Protein AF-0000000066667173 (afdb_homodimer)

pLDDT: mean 94.29, std 8.13, range [54.34, 98.88]

Secondary structure (DSSP, 8-state):
-PEEEEEEEEEEEEESSTTPPPEEEEEEEEEEESSHHHHHHHHHHHHHHH-EEEE-TTS-EEEEEEEEEEEEEE-S-S-GGG-EEEEEEEES-HHHHHHH-TTTSS---/-PEEEEEEEEEEEEESSTTPPPEEEEEEEEEEESSHHHHHHHHHHHHHHH-EEEE-TTS-EEEEEEEEEEEEEE-S-S-GGG-EEEEEEEES-HHHHHHH-TTTSS---

Organism: Nocardia brasiliensis (strain ATCC 700358 / HUJEG-1) (NCBI:txid1133849)

InterPro domains:
  IPR025630 Protein of unknown function DUF4288 [PF14119] (5-88)

Radius of gyration: 18.22 Å; Cα contacts (8 Å, |Δi|>4): 495; chains: 2; bounding box: 40×50×50 Å

Sequence (218 aa):
MRLAYIAVVVFESTSDSPDYTTMYQEDFVLLYADSKDAARESALAAAREQECTYQNEQGESITLSLKGVIDVSPSLTDDLSTGGDLYSRHFRDYEAYQRMEPLLGENPLMRLAYIAVVVFESTSDSPDYTTMYQEDFVLLYADSKDAARESALAAAREQECTYQNEQGESITLSLKGVIDVSPSLTDDLSTGGDLYSRHFRDYEAYQRMEPLLGENPL

Structure (mmCIF, N/CA/C/O backbone):
data_AF-0000000066667173-model_v1
#
loop_
_entity.id
_entity.type
_entity.pdbx_description
1 polymer 'DUF4288 domain-containing protein'
#
loop_
_atom_site.group_PDB
_atom_site.id
_atom_site.type_symbol
_atom_site.label_atom_id
_atom_site.label_alt_id
_atom_site.label_comp_id
_atom_site.label_asym_id
_atom_site.label_entity_id
_atom_site.label_seq_id
_atom_site.pdbx_PDB_ins_code
_atom_site.Cartn_x
_atom_site.Cartn_y
_atom_site.Cartn_z
_atom_site.occupancy
_atom_site.B_iso_or_equiv
_atom_site.auth_seq_id
_atom_site.auth_comp_id
_atom_site.auth_asym_id
_atom_site.auth_atom_id
_atom_site.pdbx_PDB_model_num
ATOM 1 N N . MET A 1 1 ? 7.242 11.297 -22.781 1 81.5 1 MET A N 1
ATOM 2 C CA . MET A 1 1 ? 5.895 10.867 -22.406 1 81.5 1 MET A CA 1
ATOM 3 C C . MET A 1 1 ? 5.812 10.562 -20.922 1 81.5 1 MET A C 1
ATOM 5 O O . MET A 1 1 ? 6.73 9.977 -20.344 1 81.5 1 MET A O 1
ATOM 9 N N . ARG A 1 2 ? 4.855 11.102 -20.25 1 90.62 2 ARG A N 1
ATOM 10 C CA . ARG A 1 2 ? 4.77 10.93 -18.797 1 90.62 2 ARG A CA 1
ATOM 11 C C . ARG A 1 2 ? 4.16 9.578 -18.453 1 90.62 2 ARG A C 1
ATOM 13 O O . ARG A 1 2 ? 3.188 9.148 -19.078 1 90.62 2 ARG A O 1
ATOM 20 N N . LEU A 1 3 ? 4.789 8.852 -17.703 1 95.62 3 LEU A N 1
ATOM 21 C CA . LEU A 1 3 ? 4.328 7.559 -17.219 1 95.62 3 LEU A CA 1
ATOM 22 C C . LEU A 1 3 ? 3.738 7.688 -15.812 1 95.62 3 LEU A C 1
ATOM 24 O O . LEU A 1 3 ? 4.09 8.609 -15.07 1 95.62 3 LEU A O 1
ATOM 28 N N . ALA A 1 4 ? 2.789 6.816 -15.57 1 98.12 4 ALA A N 1
ATOM 29 C CA . ALA A 1 4 ? 2.201 6.77 -14.234 1 98.12 4 ALA A CA 1
ATOM 30 C C . ALA A 1 4 ? 3.113 6.031 -13.258 1 98.12 4 ALA A C 1
ATOM 32 O O . ALA A 1 4 ? 3.555 4.914 -13.539 1 98.12 4 ALA A O 1
ATOM 33 N N . TYR A 1 5 ? 3.432 6.629 -12.148 1 98.69 5 TYR A N 1
ATOM 34 C CA . TYR A 1 5 ? 4.23 6.055 -11.078 1 98.69 5 TYR A CA 1
ATOM 35 C C . TYR A 1 5 ? 3.438 6 -9.773 1 98.69 5 TYR A C 1
ATOM 37 O O . TYR A 1 5 ? 2.553 6.828 -9.547 1 98.69 5 TYR A O 1
ATOM 45 N N . ILE A 1 6 ? 3.723 5.035 -8.922 1 98.88 6 ILE A N 1
ATOM 46 C CA . ILE A 1 6 ? 3.195 4.953 -7.562 1 98.88 6 ILE A CA 1
ATOM 47 C C . ILE A 1 6 ? 4.32 5.195 -6.559 1 98.88 6 ILE A C 1
ATOM 49 O O . ILE A 1 6 ? 5.352 4.52 -6.594 1 98.88 6 ILE A O 1
ATOM 53 N N . ALA A 1 7 ? 4.117 6.152 -5.754 1 98.88 7 ALA A N 1
ATOM 54 C CA . ALA A 1 7 ? 5.039 6.406 -4.652 1 98.88 7 ALA A CA 1
ATOM 55 C C . ALA A 1 7 ? 4.441 5.961 -3.32 1 98.88 7 ALA A C 1
ATOM 57 O O . ALA A 1 7 ? 3.25 6.156 -3.072 1 98.88 7 ALA A O 1
ATOM 58 N N . VAL A 1 8 ? 5.199 5.289 -2.482 1 98.81 8 VAL A N 1
ATOM 59 C CA . VAL A 1 8 ? 4.855 4.918 -1.114 1 98.81 8 VAL A CA 1
ATOM 60 C C . VAL A 1 8 ? 5.555 5.855 -0.132 1 98.81 8 VAL A C 1
ATOM 62 O O . VAL A 1 8 ? 6.785 5.883 -0.059 1 98.81 8 VAL A O 1
ATOM 65 N N . VAL A 1 9 ? 4.758 6.609 0.575 1 98.81 9 VAL A N 1
ATOM 66 C CA . VAL A 1 9 ? 5.277 7.645 1.458 1 98.81 9 VAL A CA 1
ATOM 67 C C . VAL A 1 9 ? 4.809 7.391 2.889 1 98.81 9 VAL A C 1
ATOM 69 O O . VAL A 1 9 ? 3.643 7.062 3.117 1 98.81 9 VAL A O 1
ATOM 72 N N . VAL A 1 10 ? 5.703 7.523 3.883 1 98.69 10 VAL A N 1
ATOM 73 C CA . VAL A 1 10 ? 5.34 7.301 5.277 1 98.69 10 VAL A CA 1
ATOM 74 C C . VAL A 1 10 ? 5.539 8.586 6.074 1 98.69 10 VAL A C 1
ATOM 76 O O . VAL A 1 10 ? 6.551 9.273 5.918 1 98.69 10 VAL A O 1
ATOM 79 N N . PHE A 1 11 ? 4.535 8.891 6.891 1 98.5 11 PHE A N 1
ATOM 80 C CA . PHE A 1 11 ? 4.566 10.023 7.805 1 98.5 11 PHE A CA 1
ATOM 81 C C . PHE A 1 11 ? 4.484 9.562 9.25 1 98.5 11 PHE A C 1
ATOM 83 O O . PHE A 1 11 ? 4.02 8.453 9.523 1 98.5 11 PHE A O 1
ATOM 90 N N . GLU A 1 12 ? 4.918 10.391 10.078 1 98.12 12 GLU A N 1
ATOM 91 C CA . GLU A 1 12 ? 4.824 10.203 11.523 1 98.12 12 GLU A CA 1
ATOM 92 C C . GLU A 1 12 ? 4.062 11.352 12.18 1 98.12 12 GLU A C 1
ATOM 94 O O . GLU A 1 12 ? 4.309 12.523 11.875 1 98.12 12 GLU A O 1
ATOM 99 N N . SER A 1 13 ? 3.133 11.055 12.938 1 96.5 13 SER A N 1
ATOM 100 C CA . SER A 1 13 ? 2.389 12.023 13.734 1 96.5 13 SER A CA 1
ATOM 101 C C . SER A 1 13 ? 2.818 11.984 15.195 1 96.5 13 SER A C 1
ATOM 103 O O . SER A 1 13 ? 2.74 10.938 15.844 1 96.5 13 SER A O 1
ATOM 105 N N . THR A 1 14 ? 3.203 13.062 15.695 1 96.06 14 THR A N 1
ATOM 106 C CA . THR A 1 14 ? 3.656 13.148 17.078 1 96.06 14 THR A CA 1
ATOM 107 C C . THR A 1 14 ? 2.977 14.32 17.797 1 96.06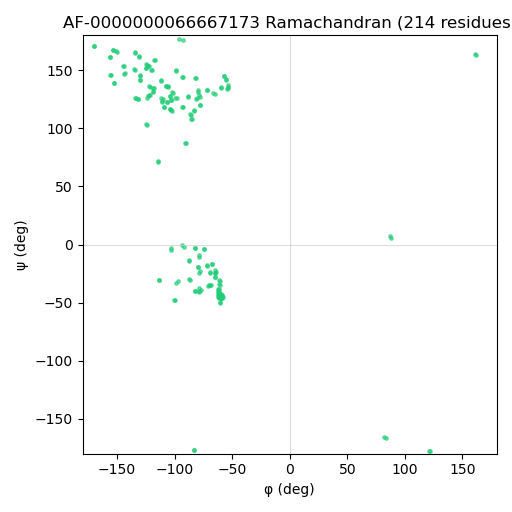 14 THR A C 1
ATOM 109 O O . THR A 1 14 ? 2.377 15.18 17.141 1 96.06 14 THR A O 1
ATOM 112 N N . SER A 1 15 ? 2.986 14.289 19.094 1 94.31 15 SER A N 1
ATOM 113 C CA . SER A 1 15 ? 2.461 15.359 19.938 1 94.31 15 SER A CA 1
ATOM 114 C C . SER A 1 15 ? 3.299 15.531 21.203 1 94.31 15 SER A C 1
ATOM 116 O O . SER A 1 15 ? 3.949 14.586 21.656 1 94.31 15 SER A O 1
ATOM 118 N N . ASP A 1 16 ? 3.277 16.797 21.75 1 89.56 16 ASP A N 1
ATOM 119 C CA . ASP A 1 16 ? 3.967 17.062 23 1 89.56 16 ASP A CA 1
ATOM 120 C C . ASP A 1 16 ? 3.152 16.578 24.203 1 89.56 16 ASP A C 1
ATOM 122 O O . ASP A 1 16 ? 3.648 16.547 25.328 1 89.56 16 ASP A O 1
ATOM 126 N N . SER A 1 17 ? 1.979 16.219 23.922 1 90.31 17 SER A N 1
ATOM 127 C CA . SER A 1 17 ? 1.157 15.68 25 1 90.31 17 SER A CA 1
ATOM 128 C C . SER A 1 17 ? 1.71 14.344 25.484 1 90.31 17 SER A C 1
ATOM 130 O O . SER A 1 17 ? 1.953 13.438 24.688 1 90.31 17 SER A O 1
ATOM 132 N N . PRO A 1 18 ? 1.858 14.227 26.812 1 87.62 18 PRO A N 1
ATOM 133 C CA . PRO A 1 18 ? 2.438 13 27.359 1 87.62 18 PRO A CA 1
ATOM 134 C C . PRO A 1 18 ? 1.565 11.773 27.109 1 87.62 18 PRO A C 1
ATOM 136 O O . PRO A 1 18 ? 2.068 10.648 27.078 1 87.62 18 PRO A O 1
ATOM 139 N N . ASP A 1 19 ? 0.303 11.969 26.875 1 88.56 19 ASP A N 1
ATOM 140 C CA . ASP A 1 19 ? -0.619 10.844 26.703 1 88.56 19 ASP A CA 1
ATOM 141 C C . ASP A 1 19 ? -0.765 10.477 25.234 1 88.56 19 ASP A C 1
ATOM 143 O O . ASP A 1 19 ? -1.463 9.516 24.891 1 88.56 19 ASP A O 1
ATOM 147 N N . TYR A 1 20 ? -0.116 11.172 24.438 1 89.75 20 TYR A N 1
ATOM 148 C CA . TYR A 1 20 ? -0.254 10.914 23 1 89.75 20 TYR A CA 1
ATOM 149 C C . TYR A 1 20 ? 0.593 9.719 22.578 1 89.75 20 TYR A C 1
ATOM 151 O O . TYR A 1 20 ? 1.755 9.602 22.984 1 89.75 20 TYR A O 1
ATOM 159 N N . THR A 1 21 ? -0.034 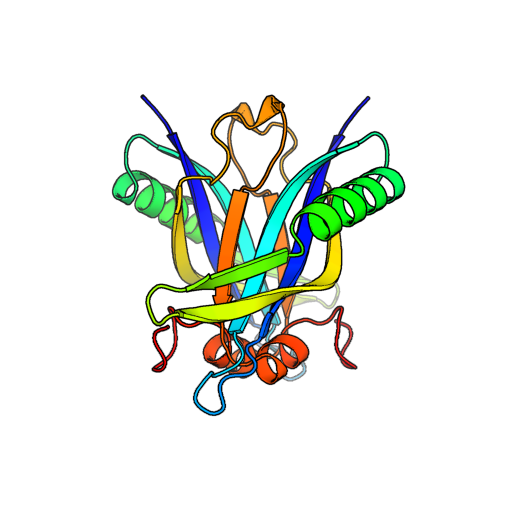8.828 21.844 1 89.69 21 THR A N 1
ATOM 160 C CA . THR A 1 21 ? 0.689 7.715 21.219 1 89.69 21 THR A CA 1
ATOM 161 C C . THR A 1 21 ? 1.008 8.016 19.766 1 89.69 21 THR A C 1
ATOM 163 O O . THR A 1 21 ? 0.11 8.32 18.984 1 89.69 21 THR A O 1
ATOM 166 N N . THR A 1 22 ? 2.301 7.902 19.391 1 94.44 22 THR A N 1
ATOM 167 C CA . THR A 1 22 ? 2.754 8.148 18.031 1 94.44 22 THR A CA 1
ATOM 168 C C . THR A 1 22 ? 1.973 7.297 17.031 1 94.44 22 THR A C 1
ATOM 170 O O . THR A 1 22 ? 1.726 6.117 17.281 1 94.44 22 THR A O 1
ATOM 173 N N . MET A 1 23 ? 1.563 7.914 16 1 95.25 23 MET A N 1
ATOM 174 C CA . MET A 1 23 ? 0.87 7.238 14.914 1 95.25 23 MET A CA 1
ATOM 175 C C . MET A 1 23 ? 1.604 7.449 13.594 1 95.25 23 MET A C 1
ATOM 177 O O . MET A 1 23 ? 2.352 8.414 13.438 1 95.25 23 MET A O 1
ATOM 181 N N . TYR A 1 24 ? 1.395 6.5 12.75 1 97.44 24 TYR A N 1
ATOM 182 C CA . TYR A 1 24 ? 2.029 6.574 11.438 1 97.44 24 TYR A CA 1
ATOM 183 C C . TYR A 1 24 ? 0.991 6.477 10.328 1 97.44 24 TYR A C 1
ATOM 185 O O . TYR A 1 24 ? -0.116 5.977 10.539 1 97.44 24 TYR A O 1
ATOM 193 N N . GLN A 1 25 ? 1.363 7 9.273 1 97.56 25 GLN A N 1
ATOM 194 C CA . GLN A 1 25 ? 0.517 7.004 8.086 1 97.56 25 GLN A CA 1
ATOM 195 C C . GLN A 1 25 ? 1.311 6.613 6.844 1 97.56 25 GLN A C 1
ATOM 197 O O . GLN A 1 25 ? 2.4 7.137 6.605 1 97.56 25 GLN A O 1
ATOM 202 N N . GLU A 1 26 ? 0.87 5.633 6.094 1 98.56 26 GLU A N 1
ATOM 203 C CA . GLU A 1 26 ? 1.428 5.281 4.793 1 98.56 26 GLU A CA 1
ATOM 204 C C . GLU A 1 26 ? 0.495 5.707 3.66 1 98.56 26 GLU A C 1
ATOM 206 O O . GLU A 1 26 ? -0.68 5.332 3.645 1 98.56 26 GLU A O 1
ATOM 211 N N . ASP A 1 27 ? 0.986 6.52 2.758 1 98.62 27 ASP A N 1
ATOM 212 C CA . ASP A 1 27 ? 0.23 6.984 1.599 1 98.62 27 ASP A CA 1
ATOM 213 C C . ASP A 1 27 ? 0.735 6.328 0.315 1 98.62 27 ASP A C 1
ATOM 215 O O . ASP A 1 27 ? 1.943 6.184 0.118 1 98.62 27 ASP A O 1
ATOM 219 N N . PHE A 1 28 ? -0.143 5.914 -0.486 1 98.88 28 PHE A N 1
ATOM 220 C CA . PHE A 1 28 ? 0.137 5.516 -1.859 1 98.88 28 PHE A CA 1
ATOM 221 C C . PHE A 1 28 ? -0.323 6.586 -2.842 1 98.88 28 PHE A C 1
ATOM 223 O O . PHE A 1 28 ? -1.518 6.875 -2.938 1 98.88 28 PHE A O 1
ATOM 230 N N . VAL A 1 29 ? 0.651 7.172 -3.588 1 98.81 29 VAL A N 1
ATOM 231 C CA . VAL A 1 29 ? 0.408 8.383 -4.363 1 98.81 29 VAL A CA 1
ATOM 232 C C . VAL A 1 29 ? 0.646 8.102 -5.848 1 98.81 29 VAL A C 1
ATOM 234 O O . VAL A 1 29 ? 1.669 7.527 -6.219 1 98.81 29 VAL A O 1
ATOM 237 N N . LEU A 1 30 ? -0.302 8.516 -6.684 1 98.69 30 LEU A N 1
ATOM 238 C CA . LEU A 1 30 ? -0.171 8.453 -8.133 1 98.69 30 LEU A CA 1
ATOM 239 C C . LEU A 1 30 ? 0.487 9.719 -8.672 1 98.69 30 LEU A C 1
ATOM 241 O O . LEU A 1 30 ? 0.045 10.828 -8.375 1 98.69 30 LEU A O 1
ATOM 245 N N . LEU A 1 31 ? 1.524 9.508 -9.438 1 98.38 31 LEU A N 1
ATOM 246 C CA . LEU A 1 31 ? 2.227 10.625 -10.07 1 98.38 31 LEU A CA 1
ATOM 247 C C . LEU A 1 31 ? 2.506 10.328 -11.539 1 98.38 31 LEU A C 1
ATOM 249 O O . LEU A 1 31 ? 2.697 9.172 -11.922 1 98.38 31 LEU A O 1
ATOM 253 N N . TYR A 1 32 ? 2.551 11.359 -12.305 1 98.19 32 TYR A N 1
ATOM 254 C CA . TYR A 1 32 ? 2.994 11.25 -13.695 1 98.19 32 TYR A CA 1
ATOM 255 C C . TYR A 1 32 ? 4.348 11.93 -13.883 1 98.19 32 TYR A C 1
ATOM 257 O O . TYR A 1 32 ? 4.551 13.062 -13.445 1 98.19 32 TYR A O 1
ATOM 265 N N . ALA A 1 33 ? 5.27 11.234 -14.391 1 98 33 ALA A N 1
ATOM 266 C CA . ALA A 1 33 ? 6.621 11.758 -14.586 1 98 33 ALA A CA 1
ATOM 267 C C . ALA A 1 33 ? 7.297 11.109 -15.789 1 98 33 ALA A C 1
ATOM 269 O O . ALA A 1 33 ? 6.84 10.078 -16.281 1 98 33 ALA A O 1
ATOM 270 N N . ASP A 1 34 ? 8.383 11.734 -16.188 1 97.62 34 ASP A N 1
ATOM 271 C CA . ASP A 1 34 ? 9.109 11.242 -17.359 1 97.62 34 ASP A CA 1
ATOM 272 C C . ASP A 1 34 ? 10.125 10.172 -16.969 1 97.62 34 ASP A C 1
ATOM 274 O O . ASP A 1 34 ? 10.688 9.5 -17.828 1 97.62 34 ASP A O 1
ATOM 278 N N . SER A 1 35 ? 10.391 10.055 -15.688 1 97.81 35 SER A N 1
ATOM 279 C CA . SER A 1 35 ? 11.328 9.07 -15.172 1 97.81 35 SER A CA 1
ATOM 280 C C . SER A 1 35 ? 11.039 8.742 -13.711 1 97.81 35 SER A C 1
ATOM 282 O O . SER A 1 35 ? 10.344 9.492 -13.023 1 97.81 35 SER A O 1
ATOM 284 N N . LYS A 1 36 ? 11.586 7.605 -13.328 1 97.81 36 LYS A N 1
ATOM 285 C CA . LYS A 1 36 ? 11.438 7.219 -11.922 1 97.81 36 LYS A CA 1
ATOM 286 C C . LYS A 1 36 ? 12.047 8.266 -11 1 97.81 36 LYS A C 1
ATOM 288 O O . LYS A 1 36 ? 11.477 8.586 -9.953 1 97.81 36 LYS A O 1
ATOM 293 N N . ASP A 1 37 ? 13.25 8.781 -11.359 1 97.94 37 ASP A N 1
ATOM 294 C CA . ASP A 1 37 ? 13.914 9.805 -10.555 1 97.94 37 ASP A CA 1
ATOM 295 C C . ASP A 1 37 ? 13.047 11.062 -10.445 1 97.94 37 ASP A C 1
ATOM 297 O O . ASP A 1 37 ? 12.922 11.641 -9.367 1 97.94 37 ASP A O 1
ATOM 301 N N . ALA A 1 38 ? 12.531 11.461 -11.555 1 98.31 38 ALA A N 1
ATOM 302 C CA . ALA A 1 38 ? 11.648 12.625 -11.539 1 98.31 38 ALA A CA 1
ATOM 303 C C . ALA A 1 38 ? 10.414 12.367 -10.68 1 98.31 38 ALA A C 1
ATOM 305 O O . ALA A 1 38 ? 9.961 13.258 -9.953 1 98.31 38 ALA A O 1
ATOM 306 N N . ALA A 1 39 ? 9.859 11.203 -10.789 1 98.5 39 ALA A N 1
ATOM 307 C CA . ALA A 1 39 ? 8.711 10.836 -9.961 1 98.5 39 ALA A CA 1
ATOM 308 C C . ALA A 1 39 ? 9.062 10.906 -8.477 1 98.5 39 ALA A C 1
ATOM 310 O O . ALA A 1 39 ? 8.273 11.398 -7.668 1 98.5 39 ALA A O 1
ATOM 311 N N . ARG A 1 40 ? 10.234 10.375 -8.117 1 98.56 40 ARG A N 1
ATOM 312 C CA . ARG A 1 40 ? 10.68 10.391 -6.73 1 98.56 40 ARG A CA 1
ATOM 313 C C . ARG A 1 40 ? 10.836 11.828 -6.227 1 98.56 40 ARG A C 1
ATOM 315 O O . ARG A 1 40 ? 10.43 12.141 -5.102 1 98.56 40 ARG A O 1
ATOM 322 N N . GLU A 1 41 ? 11.414 12.648 -7.035 1 98.25 41 GLU A N 1
ATOM 323 C CA . GLU A 1 41 ? 11.57 14.055 -6.66 1 98.25 41 GLU A CA 1
ATOM 324 C C . GLU A 1 41 ? 10.219 14.719 -6.434 1 98.25 41 GLU A C 1
ATOM 326 O O . GLU A 1 41 ? 10.047 15.477 -5.48 1 98.25 41 GLU A O 1
ATOM 331 N N . SER A 1 42 ? 9.32 14.477 -7.324 1 98.19 42 SER A N 1
ATOM 332 C CA . SER A 1 42 ? 7.973 15.023 -7.191 1 98.19 42 SER A CA 1
ATOM 333 C C . SER A 1 42 ? 7.289 14.508 -5.926 1 98.19 42 SER A C 1
ATOM 335 O O . SER A 1 42 ? 6.637 15.273 -5.215 1 98.19 42 SER A O 1
ATOM 337 N N . ALA A 1 43 ? 7.391 13.211 -5.637 1 98.69 43 ALA A N 1
ATOM 338 C CA . ALA A 1 43 ? 6.805 12.617 -4.441 1 98.69 43 ALA A CA 1
ATOM 339 C C . ALA A 1 43 ? 7.367 13.258 -3.176 1 98.69 43 ALA A C 1
ATOM 341 O O . ALA A 1 43 ? 6.621 13.57 -2.244 1 98.69 43 ALA A O 1
ATOM 342 N N . LEU A 1 44 ? 8.695 13.398 -3.189 1 98.44 44 LEU A N 1
ATOM 343 C CA . LEU A 1 44 ? 9.352 14 -2.037 1 98.44 44 LEU A CA 1
ATOM 344 C C . LEU A 1 44 ? 8.867 15.422 -1.813 1 98.44 44 LEU A C 1
ATOM 346 O O . LEU A 1 44 ? 8.555 15.812 -0.684 1 98.44 44 LEU A O 1
ATOM 350 N N . ALA A 1 45 ? 8.797 16.188 -2.902 1 98 45 ALA A N 1
ATOM 351 C CA . ALA A 1 45 ? 8.336 17.562 -2.809 1 98 45 ALA A CA 1
ATOM 352 C C . ALA A 1 45 ? 6.906 17.625 -2.277 1 98 45 ALA A C 1
ATOM 354 O O . ALA A 1 45 ? 6.609 18.406 -1.363 1 98 45 ALA A O 1
ATOM 355 N N . ALA A 1 46 ? 6 16.859 -2.836 1 97.56 46 ALA A N 1
ATOM 356 C CA . ALA A 1 46 ? 4.605 16.828 -2.404 1 97.56 46 ALA A CA 1
ATOM 357 C C . ALA A 1 46 ? 4.496 16.391 -0.945 1 97.56 46 ALA A C 1
ATOM 359 O O . ALA A 1 46 ? 3.668 16.922 -0.196 1 97.56 46 ALA A O 1
ATOM 360 N N . ALA A 1 47 ? 5.254 15.367 -0.495 1 98.25 47 ALA A N 1
ATOM 361 C CA . ALA A 1 47 ? 5.234 14.867 0.877 1 98.25 47 ALA A CA 1
ATOM 362 C C . ALA A 1 47 ? 5.664 15.953 1.862 1 98.25 47 ALA A C 1
ATOM 364 O O . ALA A 1 47 ? 5.07 16.094 2.934 1 98.25 47 ALA A O 1
ATOM 365 N N . ARG A 1 48 ? 6.723 16.641 1.495 1 97.88 48 ARG A N 1
ATOM 366 C CA . ARG A 1 48 ? 7.227 17.688 2.369 1 97.88 48 ARG A CA 1
ATOM 367 C C . ARG A 1 48 ? 6.18 18.781 2.562 1 97.88 48 ARG A C 1
ATOM 369 O O . ARG A 1 48 ? 6.094 19.375 3.637 1 97.88 48 ARG A O 1
ATOM 376 N N . GLU A 1 49 ? 5.41 19.031 1.521 1 96.88 49 GLU A N 1
ATOM 377 C CA . GLU A 1 49 ? 4.355 20.047 1.611 1 96.88 49 GLU A CA 1
ATOM 378 C C . GLU A 1 49 ? 3.283 19.641 2.615 1 96.88 49 GLU A C 1
ATOM 380 O O . GLU A 1 49 ? 2.533 20.484 3.111 1 96.88 49 GLU A O 1
ATOM 385 N N . GLN A 1 50 ? 3.146 18.391 2.865 1 96 50 GLN A N 1
ATOM 386 C CA . GLN A 1 50 ? 2.129 17.891 3.781 1 96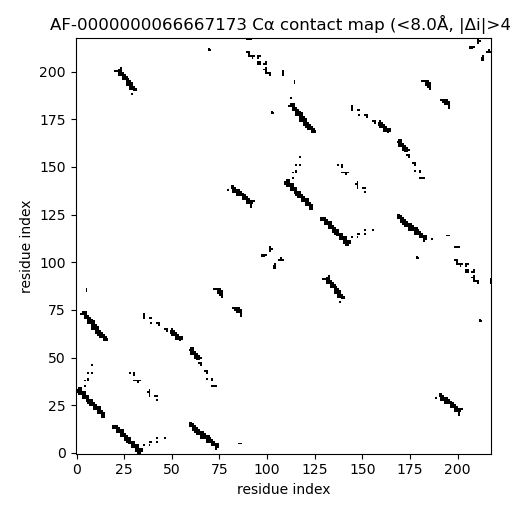 50 GLN A CA 1
ATOM 387 C C . GLN A 1 50 ? 2.57 18.047 5.234 1 96 50 GLN A C 1
ATOM 389 O O . GLN A 1 50 ? 1.751 17.953 6.148 1 96 50 GLN A O 1
ATOM 394 N N . GLU A 1 51 ? 3.85 18.203 5.457 1 97.25 51 GLU A N 1
ATOM 395 C CA . GLU A 1 51 ? 4.316 18.391 6.828 1 97.25 51 GLU A CA 1
ATOM 396 C C . GLU A 1 51 ? 3.688 19.625 7.461 1 97.25 51 GLU A C 1
ATOM 398 O O . GLU A 1 51 ? 3.537 20.656 6.805 1 97.25 51 GLU A O 1
ATOM 403 N N . CYS A 1 52 ? 3.26 19.422 8.672 1 96.88 52 CYS A N 1
ATOM 404 C CA . CYS A 1 52 ? 2.619 20.547 9.344 1 96.88 52 CYS A CA 1
ATOM 405 C C . CYS A 1 52 ? 2.393 20.234 10.82 1 96.88 52 CYS A C 1
ATOM 407 O O . CYS A 1 52 ? 2.621 19.109 11.266 1 96.88 52 CYS A O 1
ATOM 409 N N . THR A 1 53 ? 2.012 21.219 11.516 1 95.88 53 THR A N 1
ATOM 410 C CA . THR A 1 53 ? 1.54 21.094 12.891 1 95.88 53 THR A CA 1
ATOM 411 C C . THR A 1 53 ? 0.129 21.672 13.023 1 95.88 53 THR A C 1
ATOM 413 O O . THR A 1 53 ? -0.16 22.75 12.531 1 95.88 53 THR A O 1
ATOM 416 N N . TYR A 1 54 ? -0.734 20.906 13.555 1 94.81 54 TYR A N 1
ATOM 417 C CA . TYR A 1 54 ? -2.109 21.359 13.742 1 94.81 54 TYR A CA 1
ATOM 418 C C . TYR A 1 54 ? -2.609 21 15.141 1 94.81 54 TYR A C 1
ATOM 420 O O . TYR A 1 54 ? -1.943 20.266 15.875 1 94.81 54 TYR A O 1
ATOM 428 N N . GLN A 1 55 ? -3.701 21.609 15.5 1 93.12 55 GLN A N 1
ATOM 429 C CA . GLN A 1 55 ? -4.309 21.297 16.797 1 93.12 55 GLN A CA 1
ATOM 430 C C . GLN A 1 55 ? -5.512 20.375 16.625 1 93.12 55 GLN A C 1
ATOM 432 O O . GLN A 1 55 ? -6.375 20.609 15.789 1 93.12 55 GLN A O 1
ATOM 437 N N . ASN A 1 56 ? -5.512 19.297 17.453 1 88.88 56 ASN A N 1
ATOM 438 C CA . ASN A 1 56 ? -6.672 18.422 17.391 1 88.88 56 ASN A CA 1
ATOM 439 C C . ASN A 1 56 ? -7.82 18.938 18.25 1 88.88 56 ASN A C 1
ATOM 441 O O . ASN A 1 56 ? -7.766 20.062 18.75 1 88.88 56 ASN A O 1
ATOM 445 N N . GLU A 1 57 ? -8.867 18.203 18.312 1 88 57 GLU A N 1
ATOM 446 C CA . GLU A 1 57 ? -10.078 18.609 19.016 1 88 57 GLU A CA 1
ATOM 447 C C . GLU A 1 57 ? -9.812 18.828 20.5 1 88 57 GLU A C 1
ATOM 449 O O . GLU A 1 57 ? -10.492 19.625 21.141 1 88 57 GLU A O 1
ATOM 454 N N . GLN A 1 58 ? -8.898 18.141 21.125 1 87.12 58 GLN A N 1
ATOM 455 C CA . GLN A 1 58 ? -8.562 18.234 22.547 1 87.12 58 GLN A CA 1
ATOM 456 C C . GLN A 1 58 ? -7.621 19.406 22.812 1 87.12 58 GLN A C 1
ATOM 458 O O . GLN A 1 58 ? -7.238 19.656 23.953 1 87.12 58 GLN A O 1
ATOM 463 N N . GLY A 1 59 ? -7.25 20.047 21.75 1 87.88 59 GLY A N 1
ATOM 464 C CA . GLY A 1 59 ? -6.375 21.203 21.891 1 87.88 59 GLY A CA 1
ATOM 465 C C . GLY A 1 59 ? -4.902 20.844 21.891 1 87.88 59 GLY A C 1
ATOM 466 O O . GLY A 1 59 ? -4.051 21.672 22.203 1 87.88 59 GLY A O 1
ATOM 467 N N . GLU A 1 60 ? -4.629 19.562 21.641 1 90.69 60 GLU A N 1
ATOM 468 C CA . GLU A 1 60 ? -3.236 19.141 21.578 1 90.69 60 GLU A CA 1
ATOM 469 C C . GLU A 1 60 ? -2.615 19.438 20.219 1 90.69 60 GLU A C 1
ATOM 471 O O . GLU A 1 60 ? -3.273 19.312 19.188 1 90.69 60 GLU A O 1
ATOM 476 N N . SER A 1 61 ? -1.354 19.812 20.234 1 94.62 61 SER A N 1
ATOM 477 C CA . SER A 1 61 ? -0.623 20.078 19 1 94.62 61 SER A CA 1
ATOM 478 C C . SER A 1 61 ? -0.083 18.781 18.391 1 94.62 61 SER A C 1
ATOM 480 O O . SER A 1 61 ? 0.72 18.094 19.016 1 94.62 61 SER A O 1
ATOM 482 N N . ILE A 1 62 ? -0.599 18.484 17.25 1 95.19 62 ILE A N 1
ATOM 483 C CA . ILE A 1 62 ? -0.15 17.297 16.516 1 95.19 62 ILE A CA 1
ATOM 484 C C . ILE A 1 62 ? 0.765 17.719 15.367 1 95.19 62 ILE A C 1
ATOM 486 O O . ILE A 1 62 ? 0.426 18.609 14.586 1 95.19 62 ILE A O 1
ATOM 490 N N . THR A 1 63 ? 1.976 17.094 15.289 1 97.06 63 THR A N 1
ATOM 491 C CA . THR A 1 63 ? 2.922 17.375 14.211 1 97.06 63 THR A CA 1
ATOM 492 C C . THR A 1 63 ? 3.02 16.188 13.266 1 97.06 63 THR A C 1
ATOM 494 O O . THR A 1 63 ? 3.307 15.062 13.695 1 97.06 63 THR A O 1
ATOM 497 N N . LEU A 1 64 ? 2.666 16.438 12.078 1 97.06 64 LEU A N 1
ATOM 498 C CA . LEU A 1 64 ? 2.859 15.469 11.008 1 97.06 64 LEU A CA 1
ATOM 499 C C . LEU A 1 64 ? 4.188 15.703 10.289 1 97.06 64 LEU A C 1
ATOM 501 O O . LEU A 1 64 ? 4.418 16.781 9.742 1 97.06 64 LEU A O 1
ATOM 505 N N . SER A 1 65 ? 5.086 14.703 10.344 1 98.06 65 SER A N 1
ATOM 506 C CA . SER A 1 65 ? 6.391 14.82 9.695 1 98.06 65 SER A CA 1
ATOM 507 C C . SER A 1 65 ? 6.633 13.664 8.727 1 98.06 65 SER A C 1
ATOM 509 O O . SER A 1 65 ? 6.145 12.547 8.945 1 98.06 65 SER A O 1
ATOM 511 N N . LEU A 1 66 ? 7.434 13.984 7.723 1 98.38 66 LEU A N 1
ATOM 512 C CA . LEU A 1 66 ? 7.781 12.961 6.738 1 98.38 66 LEU A CA 1
ATOM 513 C C . LEU A 1 66 ? 8.844 12.016 7.293 1 98.38 66 LEU A C 1
ATOM 515 O O . LEU A 1 66 ? 9.906 12.453 7.723 1 98.38 66 LEU A O 1
ATOM 519 N N . LYS A 1 67 ? 8.461 10.742 7.359 1 97.25 67 LYS A N 1
ATOM 520 C CA . LYS A 1 67 ? 9.469 9.727 7.68 1 97.25 67 LYS A CA 1
ATOM 521 C C . LYS A 1 67 ? 10.32 9.398 6.461 1 97.25 67 LYS A C 1
ATOM 523 O O . LYS A 1 67 ? 11.531 9.195 6.578 1 97.25 67 LYS A O 1
ATOM 528 N N . GLY A 1 68 ? 9.633 9.305 5.25 1 97 68 GLY A N 1
ATOM 529 C CA . GLY A 1 68 ? 10.383 9.109 4.02 1 97 68 GLY A CA 1
ATOM 530 C C . GLY A 1 68 ? 9.531 8.594 2.877 1 97 68 GLY A C 1
ATOM 531 O O . GLY A 1 68 ? 8.375 8.211 3.08 1 97 68 GLY A O 1
ATOM 532 N N . VAL A 1 69 ? 10.109 8.742 1.679 1 98.38 69 VAL A N 1
ATOM 533 C CA . VAL A 1 69 ? 9.586 8.039 0.51 1 98.38 69 VAL A CA 1
ATOM 534 C C . VAL A 1 69 ? 10.195 6.641 0.431 1 98.38 69 VAL A C 1
ATOM 536 O O . VAL A 1 69 ? 11.375 6.488 0.11 1 98.38 69 VAL A O 1
ATOM 539 N N . ILE A 1 70 ? 9.406 5.637 0.639 1 98.12 70 ILE A N 1
ATOM 540 C CA . ILE A 1 70 ? 9.883 4.273 0.83 1 98.12 70 ILE A CA 1
ATOM 541 C C . ILE A 1 70 ? 10.156 3.627 -0.526 1 98.12 70 ILE A C 1
ATOM 543 O O . ILE A 1 70 ? 11.141 2.906 -0.691 1 98.12 70 ILE A O 1
ATOM 547 N N . ASP A 1 71 ? 9.336 3.855 -1.47 1 98.38 71 ASP A N 1
ATOM 548 C CA . ASP A 1 71 ? 9.438 3.227 -2.783 1 98.38 71 ASP A CA 1
ATOM 549 C C . ASP A 1 71 ? 8.758 4.082 -3.854 1 98.38 71 ASP A C 1
ATOM 551 O O . ASP A 1 71 ? 7.824 4.828 -3.561 1 98.38 71 ASP A O 1
ATOM 555 N N . VAL A 1 72 ? 9.242 4.102 -5.016 1 98.62 72 VAL A N 1
ATOM 556 C CA . VAL A 1 72 ? 8.625 4.633 -6.223 1 98.62 72 VAL A CA 1
ATOM 557 C C . VAL A 1 72 ? 8.742 3.617 -7.355 1 98.62 72 VAL A C 1
ATOM 559 O O . VAL A 1 72 ? 9.844 3.154 -7.668 1 98.62 72 VAL A O 1
ATOM 562 N N . SER A 1 73 ? 7.703 3.268 -7.938 1 98.31 73 SER A N 1
ATOM 563 C CA . SER A 1 73 ? 7.684 2.264 -9 1 98.31 73 SER A CA 1
ATOM 564 C C . SER A 1 73 ? 6.656 2.609 -10.07 1 98.31 73 SER A C 1
ATOM 566 O O . SER A 1 73 ? 5.629 3.229 -9.773 1 98.31 73 SER A O 1
ATOM 568 N N . PRO A 1 74 ? 6.957 2.254 -11.344 1 98.44 74 PRO A N 1
ATOM 569 C CA . PRO A 1 74 ? 5.891 2.408 -12.336 1 98.44 74 PRO A CA 1
ATOM 570 C C . PRO A 1 74 ? 4.629 1.635 -11.969 1 98.44 74 PRO A C 1
ATOM 572 O O . PRO A 1 74 ? 4.707 0.577 -11.336 1 98.44 74 PRO A O 1
ATOM 575 N N . SER A 1 75 ? 3.484 2.287 -12.344 1 98.62 75 SER A N 1
ATOM 576 C CA . SER A 1 75 ? 2.242 1.533 -12.203 1 98.62 75 SER A CA 1
ATOM 577 C C . SER A 1 75 ? 2.314 0.21 -12.961 1 98.62 75 SER A C 1
ATOM 579 O O . SER A 1 75 ? 2.84 0.152 -14.078 1 98.62 75 SER A O 1
ATOM 581 N N . LEU A 1 76 ? 1.726 -0.805 -12.336 1 98.19 76 LEU A N 1
ATOM 582 C CA . LEU A 1 76 ? 1.773 -2.125 -12.961 1 98.19 76 LEU A CA 1
ATOM 583 C C . LEU A 1 76 ? 0.755 -2.229 -14.086 1 98.19 76 LEU A C 1
ATOM 585 O O . LEU A 1 76 ? 0.859 -3.113 -14.945 1 98.19 76 LEU A O 1
ATOM 589 N N . THR A 1 77 ? -0.302 -1.399 -14.055 1 97 77 THR A N 1
ATOM 590 C CA . THR A 1 77 ? -1.229 -1.34 -15.172 1 97 77 THR A CA 1
ATOM 591 C C . THR A 1 77 ? -0.835 -0.227 -16.141 1 97 77 THR A C 1
ATOM 593 O O . THR A 1 77 ? -0.424 0.854 -15.719 1 97 77 THR A O 1
ATOM 596 N N . ASP A 1 78 ? -1.012 -0.43 -17.359 1 93.25 78 ASP A N 1
ATOM 597 C CA . ASP A 1 78 ? -0.636 0.53 -18.391 1 93.25 78 ASP A CA 1
ATOM 598 C C . ASP A 1 78 ? -1.758 1.535 -18.641 1 93.25 78 ASP A C 1
ATOM 600 O O . ASP A 1 78 ? -1.509 2.648 -19.109 1 93.25 78 ASP A O 1
ATOM 604 N N . ASP A 1 79 ? -2.953 1.147 -18.469 1 95.5 79 ASP A N 1
ATOM 605 C CA . ASP A 1 79 ? -4.125 1.979 -18.719 1 95.5 79 ASP A CA 1
ATOM 606 C C . ASP A 1 79 ? -5.004 2.086 -17.484 1 95.5 79 ASP A C 1
ATOM 608 O O . ASP A 1 79 ? -5.844 1.221 -17.234 1 95.5 79 ASP A O 1
ATOM 612 N N . LEU A 1 80 ? -4.941 3.176 -16.812 1 96.5 80 LEU A N 1
ATOM 613 C CA . LEU A 1 80 ? -5.629 3.379 -15.539 1 96.5 80 LEU A CA 1
ATOM 614 C C . LEU A 1 80 ? -7.141 3.455 -15.75 1 96.5 80 LEU A C 1
ATOM 616 O O . LEU A 1 80 ? -7.91 3.303 -14.797 1 96.5 80 LEU A O 1
ATOM 620 N N . SER A 1 81 ? -7.582 3.811 -16.953 1 95.06 81 SER A N 1
ATOM 621 C CA . SER A 1 81 ? -9.016 3.967 -17.172 1 95.06 81 SER A CA 1
ATOM 622 C C . SER A 1 81 ? -9.734 2.627 -17.078 1 95.06 81 SER A C 1
ATOM 624 O O . SER A 1 81 ? -10.961 2.582 -16.922 1 95.06 81 SER A O 1
ATOM 626 N N . THR A 1 82 ? -9.008 1.521 -17.156 1 94.75 82 THR A N 1
ATOM 627 C CA . THR A 1 82 ? -9.617 0.196 -17.125 1 94.75 82 THR A CA 1
ATOM 628 C C . THR A 1 82 ? -9.422 -0.455 -15.75 1 94.75 82 THR A C 1
ATOM 630 O O . THR A 1 82 ? -9.898 -1.564 -15.516 1 94.75 82 THR A O 1
ATOM 633 N N . GLY A 1 83 ? -8.727 0.208 -14.906 1 97.06 83 GLY A N 1
ATOM 634 C CA . GLY A 1 83 ? -8.367 -0.394 -13.633 1 97.06 83 GLY A CA 1
ATOM 635 C C . GLY A 1 83 ? -7.164 -1.31 -13.719 1 97.06 83 GLY A C 1
ATOM 636 O O . GLY A 1 83 ? -6.367 -1.212 -14.656 1 97.06 83 GLY A O 1
ATOM 637 N N . GLY A 1 84 ? -7.02 -2.078 -12.648 1 97.25 84 GLY A N 1
ATOM 638 C CA . GLY A 1 84 ? -5.898 -3.008 -12.633 1 97.25 84 GLY A CA 1
ATOM 639 C C . GLY A 1 84 ? -4.957 -2.791 -11.469 1 97.25 84 GLY A C 1
ATOM 640 O O . GLY A 1 84 ? -5.195 -1.925 -10.625 1 97.25 84 GLY A O 1
ATOM 641 N N . ASP A 1 85 ? -3.896 -3.609 -11.469 1 98.25 85 ASP A N 1
ATOM 642 C CA . ASP A 1 85 ? -2.904 -3.529 -10.406 1 98.25 85 ASP A CA 1
ATOM 643 C C . ASP A 1 85 ? -2.066 -2.26 -10.531 1 98.25 85 ASP A C 1
ATOM 645 O O . ASP A 1 85 ? -1.556 -1.949 -11.609 1 98.25 85 ASP A O 1
ATOM 649 N N . LEU A 1 86 ? -1.915 -1.597 -9.461 1 98.69 86 LEU A N 1
ATOM 650 C CA . LEU A 1 86 ? -1.109 -0.381 -9.438 1 98.69 86 LEU A CA 1
ATOM 651 C C . LEU A 1 86 ? 0.283 -0.662 -8.883 1 98.69 86 LEU A C 1
ATOM 653 O O . LEU A 1 86 ? 1.284 -0.235 -9.469 1 98.69 86 LEU A O 1
ATOM 657 N N . TYR A 1 87 ? 0.396 -1.341 -7.805 1 98.69 87 TYR A N 1
ATOM 658 C CA . TYR A 1 87 ? 1.613 -1.522 -7.023 1 98.69 87 TYR A CA 1
ATOM 659 C C . TYR A 1 87 ? 1.58 -2.842 -6.258 1 98.69 87 TYR A C 1
ATOM 661 O O . TYR A 1 87 ? 0.532 -3.244 -5.75 1 98.69 87 TYR A O 1
ATOM 669 N N . SER A 1 88 ? 2.627 -3.523 -6.207 1 98.25 88 SER A N 1
ATOM 670 C CA . SER A 1 88 ? 2.787 -4.746 -5.426 1 98.25 88 SER A CA 1
ATOM 671 C C . SER A 1 88 ? 4.051 -4.699 -4.578 1 98.25 88 SER A C 1
ATOM 673 O O . SER A 1 88 ? 5.094 -4.219 -5.031 1 98.25 88 SER A O 1
ATOM 675 N N . ARG A 1 89 ? 3.951 -5.211 -3.396 1 97.56 89 ARG A N 1
ATOM 676 C CA . ARG A 1 89 ? 5.145 -5.41 -2.582 1 97.56 89 ARG A CA 1
ATOM 677 C C . ARG A 1 89 ? 5.195 -6.828 -2.021 1 97.56 89 ARG A C 1
ATOM 679 O O . ARG A 1 89 ? 4.156 -7.41 -1.698 1 97.56 89 ARG A O 1
ATOM 686 N N . HIS A 1 90 ? 6.391 -7.32 -1.911 1 96.56 90 HIS A N 1
ATOM 687 C CA . HIS A 1 90 ? 6.645 -8.664 -1.399 1 96.56 90 HIS A CA 1
ATOM 688 C C . HIS A 1 90 ? 7.348 -8.617 -0.048 1 96.56 90 HIS A C 1
ATOM 690 O O . HIS A 1 90 ? 8.211 -7.762 0.178 1 96.56 90 HIS A O 1
ATOM 696 N N . PHE A 1 91 ? 6.93 -9.516 0.788 1 96.25 91 PHE A N 1
ATOM 697 C CA . PHE A 1 91 ? 7.543 -9.555 2.111 1 96.25 91 PHE A CA 1
ATOM 698 C C . PHE A 1 91 ? 7.461 -10.953 2.705 1 96.25 91 PHE A C 1
ATOM 700 O O . PHE A 1 91 ? 6.746 -11.82 2.188 1 96.25 91 PHE A O 1
ATOM 707 N N . ARG A 1 92 ? 8.18 -11.227 3.783 1 95 92 ARG A N 1
ATOM 708 C CA . ARG A 1 92 ? 8.242 -12.562 4.359 1 95 92 ARG A CA 1
ATOM 709 C C . ARG A 1 92 ? 7.594 -12.602 5.738 1 95 92 ARG A C 1
ATOM 711 O O . ARG A 1 92 ? 7.023 -13.617 6.133 1 95 92 ARG A O 1
ATOM 718 N N . ASP A 1 93 ? 7.656 -11.508 6.438 1 94.88 93 ASP A N 1
ATOM 719 C CA . ASP A 1 93 ? 7.238 -11.523 7.836 1 94.88 93 ASP A CA 1
ATOM 720 C C . ASP A 1 93 ? 5.754 -11.18 7.965 1 94.88 93 ASP A C 1
ATOM 722 O O . ASP A 1 93 ? 5.402 -10.055 8.32 1 94.88 93 ASP A O 1
ATOM 726 N N . TYR A 1 94 ? 4.93 -12.164 7.871 1 95.5 94 TYR A N 1
ATOM 727 C CA . TYR A 1 94 ? 3.488 -11.961 7.941 1 95.5 94 TYR A CA 1
ATOM 728 C C . TYR A 1 94 ? 3.062 -11.578 9.359 1 95.5 94 TYR A C 1
ATOM 730 O O . TYR A 1 94 ? 2.104 -10.828 9.539 1 95.5 94 TYR A O 1
ATOM 738 N N . GLU A 1 95 ? 3.725 -12.125 10.312 1 94.06 95 GLU A N 1
ATOM 739 C CA . GLU A 1 95 ? 3.406 -11.734 11.688 1 94.06 95 GLU A CA 1
ATOM 740 C C . GLU A 1 95 ? 3.588 -10.234 11.891 1 94.06 95 GLU A C 1
ATOM 742 O O . GLU A 1 95 ? 2.748 -9.586 12.516 1 94.06 95 GLU A O 1
ATOM 747 N N . ALA A 1 96 ? 4.645 -9.711 11.398 1 94.69 96 ALA A N 1
ATOM 748 C CA . ALA A 1 96 ? 4.875 -8.266 11.477 1 94.69 96 ALA A CA 1
ATOM 749 C C . ALA A 1 96 ? 3.793 -7.5 10.719 1 94.69 96 ALA A C 1
ATOM 751 O O . ALA A 1 96 ? 3.314 -6.465 11.188 1 94.69 96 ALA A O 1
ATOM 752 N N . TYR A 1 97 ? 3.396 -8 9.586 1 96.31 97 TYR A N 1
ATOM 753 C CA . TYR A 1 97 ? 2.332 -7.387 8.805 1 96.31 97 TYR A CA 1
ATOM 754 C C . TYR A 1 97 ? 1.038 -7.312 9.609 1 96.31 97 TYR A C 1
ATOM 756 O O . TYR A 1 97 ? 0.364 -6.277 9.617 1 96.31 97 TYR A O 1
ATOM 764 N N . GLN A 1 98 ? 0.703 -8.375 10.25 1 95.31 98 GLN A N 1
ATOM 765 C CA . GLN A 1 98 ? -0.518 -8.438 11.047 1 95.31 98 GLN A CA 1
ATOM 766 C C . GLN A 1 98 ? -0.475 -7.434 12.195 1 95.31 98 GLN A C 1
ATOM 768 O O . GLN A 1 98 ? -1.498 -6.848 12.555 1 95.31 98 GLN A O 1
ATOM 773 N N . ARG A 1 99 ? 0.645 -7.266 12.781 1 93.94 99 ARG A N 1
ATOM 774 C CA . ARG A 1 99 ? 0.806 -6.328 13.883 1 93.94 99 ARG A CA 1
ATOM 775 C C . ARG A 1 99 ? 0.678 -4.887 13.406 1 93.94 99 ARG A C 1
ATOM 777 O O . ARG A 1 99 ? 0.132 -4.035 14.109 1 93.94 99 ARG A O 1
ATOM 784 N N . MET A 1 100 ? 1.146 -4.664 12.211 1 94.81 100 MET A N 1
ATOM 785 C CA . MET A 1 100 ? 1.149 -3.316 11.648 1 94.81 100 MET A CA 1
ATOM 786 C C . MET A 1 100 ? -0.237 -2.938 11.133 1 94.81 100 MET A C 1
ATOM 788 O O . MET A 1 100 ? -0.667 -1.793 11.289 1 94.81 100 MET A O 1
ATOM 792 N N . GLU A 1 101 ? -0.952 -3.924 10.539 1 95.69 101 GLU A N 1
ATOM 793 C CA . GLU A 1 101 ? -2.223 -3.678 9.859 1 95.69 101 GLU A CA 1
ATOM 794 C C . GLU A 1 101 ? -3.387 -3.717 10.844 1 95.69 101 GLU A C 1
ATOM 796 O O . GLU A 1 101 ? -3.832 -4.793 11.25 1 95.69 101 GLU A O 1
ATOM 801 N N . PRO A 1 102 ? -3.953 -2.621 11.148 1 90.62 102 PRO A N 1
ATOM 802 C CA . PRO A 1 102 ? -5.004 -2.582 12.164 1 90.62 102 PRO A CA 1
ATOM 803 C C . PRO A 1 102 ? -6.25 -3.361 11.766 1 90.62 102 PRO A C 1
ATOM 805 O O . PRO A 1 102 ? -7.004 -3.822 12.625 1 90.62 102 PRO A O 1
ATOM 808 N N . LEU A 1 103 ? -6.508 -3.482 10.5 1 93.12 103 LEU A N 1
ATOM 809 C CA . LEU A 1 103 ? -7.719 -4.148 10.031 1 93.12 103 LEU A CA 1
ATOM 810 C C . LEU A 1 103 ? -7.633 -5.652 10.258 1 93.12 103 LEU A C 1
ATOM 812 O O . LEU A 1 103 ? -8.633 -6.363 10.125 1 93.12 103 LEU A O 1
ATOM 816 N N . LEU A 1 104 ? -6.418 -6.156 10.453 1 88.75 104 LEU A N 1
ATOM 817 C CA . LEU A 1 104 ? -6.234 -7.586 10.688 1 88.75 104 LEU A CA 1
ATOM 818 C C . LEU A 1 104 ? -6.133 -7.883 12.18 1 88.75 104 LEU A C 1
ATOM 820 O O . LEU A 1 104 ? -6.285 -9.031 12.602 1 88.75 104 LEU A O 1
ATOM 824 N N . GLY A 1 105 ? -5.594 -6.941 12.914 1 69.12 105 GLY A N 1
ATOM 825 C CA . GLY A 1 105 ? -5.207 -7.246 14.281 1 69.12 105 GLY A CA 1
ATOM 826 C C . GLY A 1 105 ? -6.254 -6.852 15.305 1 69.12 105 GLY A C 1
ATOM 827 O O . GLY A 1 105 ? -7.34 -6.395 14.945 1 69.12 105 GLY A O 1
ATOM 828 N N . GLU A 1 106 ? -5.895 -7.195 16.516 1 61.31 106 GLU A N 1
ATOM 829 C CA . GLU A 1 106 ? -6.633 -6.969 17.75 1 61.31 106 GLU A CA 1
ATOM 830 C C . GLU A 1 106 ? -6.562 -5.508 18.188 1 61.31 106 GLU A C 1
ATOM 832 O O . GLU A 1 106 ? -7.188 -5.109 19.172 1 61.31 106 GLU A O 1
ATOM 837 N N . ASN A 1 107 ? -5.707 -4.703 17.312 1 54.34 107 ASN A N 1
ATOM 838 C CA . ASN A 1 107 ? -5.543 -3.338 17.812 1 54.34 107 ASN A CA 1
ATOM 839 C C . ASN A 1 107 ? -6.18 -2.32 16.859 1 54.34 107 ASN A C 1
ATOM 841 O O . ASN A 1 107 ? -5.492 -1.713 16.047 1 54.34 107 ASN A O 1
ATOM 845 N N . PRO A 1 108 ? -7.43 -2.307 16.828 1 59.53 108 PRO A N 1
ATOM 846 C CA . PRO A 1 108 ? -8.094 -1.299 15.992 1 59.53 108 PRO A CA 1
ATOM 847 C C . PRO A 1 108 ? -7.625 0.121 16.312 1 59.53 108 PRO A C 1
ATOM 849 O O . PRO A 1 108 ? -7.172 0.395 17.422 1 59.53 108 PRO A O 1
ATOM 852 N N . LEU A 1 109 ? -7.363 1.003 15.336 1 58.19 109 LEU A N 1
ATOM 853 C CA . LEU A 1 109 ? -6.984 2.4 15.516 1 58.19 109 LEU A CA 1
ATOM 854 C C . LEU A 1 109 ? -8.023 3.143 16.344 1 58.19 109 LEU A C 1
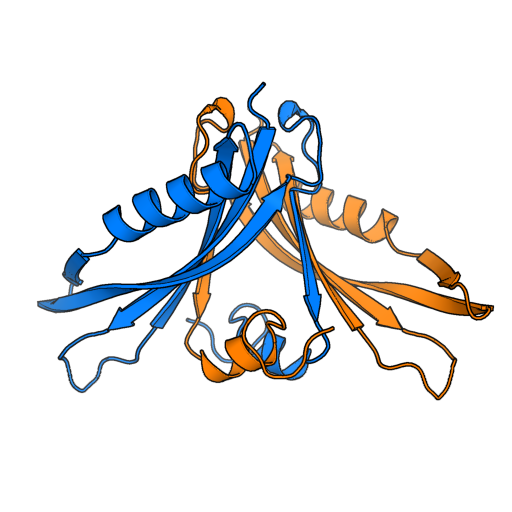ATOM 856 O O . LEU A 1 109 ? -9.203 2.775 16.359 1 58.19 109 LEU A O 1
ATOM 860 N N . MET B 1 1 ? -23.062 5.98 -11.422 1 81.56 1 MET B N 1
ATOM 861 C CA . MET B 1 1 ? -21.734 6.453 -11.836 1 81.56 1 MET B CA 1
ATOM 862 C C . MET B 1 1 ? -20.641 5.645 -11.164 1 81.56 1 MET B C 1
ATOM 864 O O . MET B 1 1 ? -20.734 5.316 -9.977 1 81.56 1 MET B O 1
ATOM 868 N N . ARG B 1 2 ? -19.688 5.168 -11.922 1 90.69 2 ARG B N 1
ATOM 869 C CA . ARG B 1 2 ? -18.656 4.316 -11.352 1 90.69 2 ARG B CA 1
ATOM 870 C C . ARG B 1 2 ? -17.562 5.148 -10.672 1 90.69 2 ARG B C 1
ATOM 872 O O . ARG B 1 2 ? -17.141 6.172 -11.211 1 90.69 2 ARG B O 1
ATOM 879 N N . LEU B 1 3 ? -17.297 4.902 -9.516 1 95.62 3 LEU B N 1
ATOM 880 C CA . LEU B 1 3 ? -16.25 5.547 -8.734 1 95.62 3 LEU B CA 1
ATOM 881 C C . LEU B 1 3 ? -14.992 4.684 -8.695 1 95.62 3 LEU B C 1
ATOM 883 O O . LEU B 1 3 ? -15.07 3.463 -8.852 1 95.62 3 LEU B O 1
ATOM 887 N N . ALA B 1 4 ? -13.891 5.383 -8.594 1 98.12 4 ALA B N 1
ATOM 888 C CA . ALA B 1 4 ? -12.625 4.676 -8.445 1 98.12 4 ALA B CA 1
ATOM 889 C C . ALA B 1 4 ? -12.422 4.195 -7.012 1 98.12 4 ALA B C 1
ATOM 891 O O . ALA B 1 4 ? -12.555 4.977 -6.066 1 98.12 4 ALA B O 1
ATOM 892 N N . TYR B 1 5 ? -12.125 2.945 -6.828 1 98.69 5 TYR B N 1
ATOM 893 C CA . TYR B 1 5 ? -11.828 2.326 -5.539 1 98.69 5 TYR B CA 1
ATOM 894 C C . TYR B 1 5 ? -10.438 1.716 -5.531 1 98.69 5 TYR B C 1
ATOM 896 O O . TYR B 1 5 ? -9.93 1.297 -6.578 1 98.69 5 TYR B O 1
ATOM 904 N N . ILE B 1 6 ? -9.797 1.671 -4.379 1 98.88 6 ILE B N 1
ATOM 905 C CA . ILE B 1 6 ? -8.539 0.958 -4.16 1 98.88 6 ILE B CA 1
ATOM 906 C C . ILE B 1 6 ? -8.789 -0.248 -3.254 1 98.88 6 ILE B C 1
ATOM 908 O O . ILE B 1 6 ? -9.328 -0.109 -2.154 1 98.88 6 ILE B O 1
ATOM 912 N N . ALA B 1 7 ? -8.438 -1.363 -3.75 1 98.88 7 ALA B N 1
ATOM 913 C CA . ALA B 1 7 ? -8.477 -2.58 -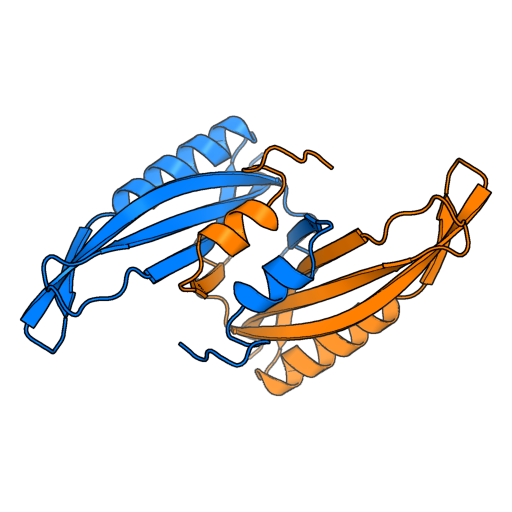2.943 1 98.88 7 ALA B CA 1
ATOM 914 C C . ALA B 1 7 ? -7.074 -3.018 -2.531 1 98.88 7 ALA B C 1
ATOM 916 O O . ALA B 1 7 ? -6.137 -2.939 -3.328 1 98.88 7 ALA B O 1
ATOM 917 N N . VAL B 1 8 ? -6.887 -3.406 -1.296 1 98.81 8 VAL B N 1
ATOM 918 C CA . VAL B 1 8 ? -5.664 -3.998 -0.763 1 98.81 8 VAL B CA 1
ATOM 919 C C . VAL B 1 8 ? -5.84 -5.508 -0.618 1 98.81 8 VAL B C 1
ATOM 921 O O . VAL B 1 8 ? -6.676 -5.969 0.163 1 98.81 8 VAL B O 1
ATOM 924 N N . VAL B 1 9 ? -5.062 -6.219 -1.377 1 98.81 9 VAL B N 1
ATOM 925 C CA . VAL B 1 9 ? -5.207 -7.668 -1.447 1 98.81 9 VAL B CA 1
ATOM 926 C C . VAL B 1 9 ? -3.893 -8.336 -1.051 1 98.81 9 VAL B C 1
ATOM 928 O O . VAL B 1 9 ? -2.816 -7.91 -1.475 1 98.81 9 VAL B O 1
ATOM 931 N N . VAL B 1 10 ? -3.947 -9.398 -0.223 1 98.69 10 VAL B N 1
ATOM 932 C CA . VAL B 1 10 ? -2.742 -10.094 0.207 1 98.69 10 VAL B CA 1
ATOM 933 C C . VAL B 1 10 ? -2.791 -11.547 -0.265 1 98.69 10 VAL B C 1
ATOM 935 O O . VAL B 1 10 ? -3.826 -12.211 -0.155 1 98.69 10 VAL B O 1
ATOM 938 N N . PHE B 1 11 ? -1.657 -12 -0.811 1 98.5 11 PHE B N 1
ATOM 939 C CA . PHE B 1 11 ? -1.465 -13.375 -1.243 1 98.5 11 PHE B CA 1
ATOM 940 C C . PHE B 1 11 ? -0.349 -14.039 -0.449 1 98.5 11 PHE B C 1
ATOM 942 O O . PHE B 1 11 ? 0.502 -13.359 0.128 1 98.5 11 PHE B O 1
ATOM 949 N N . GLU B 1 12 ? -0.404 -15.289 -0.453 1 98.19 12 GLU B N 1
ATOM 950 C CA . GLU B 1 12 ? 0.633 -16.141 0.134 1 98.19 12 GLU B CA 1
ATOM 951 C C . GLU B 1 12 ? 1.222 -17.094 -0.902 1 98.19 12 GLU B C 1
ATOM 953 O O . GLU B 1 12 ? 0.484 -17.719 -1.662 1 98.19 12 GLU B O 1
ATOM 958 N N . SER B 1 13 ? 2.465 -17.109 -1.006 1 96.62 13 SER B N 1
ATOM 959 C CA . SER B 1 13 ? 3.188 -18.047 -1.859 1 96.62 13 SER B CA 1
ATOM 960 C C . SER B 1 13 ? 3.822 -19.156 -1.038 1 96.62 13 SER B C 1
ATOM 962 O O . SER B 1 13 ? 4.621 -18.906 -0.136 1 96.62 13 SER B O 1
ATOM 964 N N . THR B 1 14 ? 3.521 -20.328 -1.363 1 96.25 14 THR B N 1
ATOM 965 C CA . THR B 1 14 ? 4.051 -21.484 -0.65 1 96.25 14 THR B CA 1
ATOM 966 C C . THR B 1 14 ? 4.609 -22.516 -1.628 1 96.25 14 THR B C 1
ATOM 968 O O . THR B 1 14 ? 4.359 -22.438 -2.832 1 96.25 14 THR B O 1
ATOM 971 N N . SER B 1 15 ? 5.434 -23.422 -1.141 1 94.44 15 SER B N 1
ATOM 972 C CA . SER B 1 15 ? 5.996 -24.516 -1.911 1 94.44 15 SER B CA 1
ATOM 973 C C . SER B 1 15 ? 6.148 -25.766 -1.052 1 94.44 15 SER B C 1
ATOM 975 O O . SER B 1 15 ? 6.266 -25.672 0.172 1 94.44 15 SER B O 1
ATOM 977 N N . ASP B 1 16 ? 6.125 -26.953 -1.725 1 89.75 16 ASP B N 1
ATOM 978 C CA . ASP B 1 16 ? 6.348 -28.219 -1.032 1 89.75 16 ASP B CA 1
ATOM 979 C C . ASP B 1 16 ? 7.836 -28.453 -0.776 1 89.75 16 ASP B C 1
ATOM 981 O O . ASP B 1 16 ? 8.211 -29.375 -0.044 1 89.75 16 ASP B O 1
ATOM 985 N N . SER B 1 17 ? 8.602 -27.656 -1.384 1 90.56 17 SER B N 1
ATOM 986 C CA . SER B 1 17 ? 10.031 -27.766 -1.142 1 90.56 17 SER B CA 1
ATOM 987 C C . SER B 1 17 ? 10.383 -27.422 0.302 1 90.56 17 SER B C 1
ATOM 989 O O . SER B 1 17 ? 9.992 -26.359 0.801 1 90.56 17 SER B O 1
ATOM 991 N N . PRO B 1 18 ? 11.148 -28.297 0.952 1 87.94 18 PRO B N 1
ATOM 992 C CA . PRO B 1 18 ? 11.477 -28.062 2.359 1 87.94 18 PRO B CA 1
ATOM 993 C C . PRO B 1 18 ? 12.32 -26.797 2.561 1 87.94 18 PRO B C 1
ATOM 995 O O . PRO B 1 18 ? 12.305 -26.203 3.645 1 87.94 18 PRO B O 1
ATOM 998 N N . ASP B 1 19 ? 13.008 -26.375 1.555 1 88.69 19 ASP B N 1
ATOM 999 C CA . ASP B 1 19 ? 13.906 -25.234 1.683 1 88.69 19 ASP B CA 1
ATOM 1000 C C . ASP B 1 19 ? 13.195 -23.938 1.324 1 88.69 19 ASP B C 1
ATOM 1002 O O . ASP B 1 19 ? 13.773 -22.844 1.435 1 88.69 19 ASP B O 1
ATOM 1006 N N . TYR B 1 20 ? 12 -24.062 0.95 1 90.12 20 TYR B N 1
ATOM 1007 C CA . TYR B 1 20 ? 11.281 -22.859 0.535 1 90.12 20 TYR B CA 1
ATOM 1008 C C . TYR B 1 20 ? 10.789 -22.078 1.743 1 90.12 20 TYR B C 1
ATOM 1010 O O . TYR B 1 20 ? 10.258 -22.641 2.693 1 90.12 20 TYR B O 1
ATOM 1018 N N . THR B 1 21 ? 11.039 -20.781 1.704 1 90.06 21 THR B N 1
ATOM 1019 C CA . THR B 1 21 ? 10.492 -19.875 2.711 1 90.06 21 THR B CA 1
ATOM 1020 C C . THR B 1 21 ? 9.258 -19.156 2.182 1 90.06 21 THR B C 1
ATOM 1022 O O . THR B 1 21 ? 9.297 -18.531 1.125 1 90.06 21 THR B O 1
ATOM 1025 N N . THR B 1 22 ? 8.133 -19.25 2.934 1 94.62 22 THR B N 1
ATOM 1026 C CA . THR B 1 22 ? 6.871 -18.609 2.561 1 94.62 22 THR B CA 1
ATOM 1027 C C . THR B 1 22 ? 7.07 -17.125 2.301 1 94.62 22 THR B C 1
ATOM 1029 O O . THR B 1 22 ? 7.781 -16.453 3.049 1 94.62 22 THR B O 1
ATOM 1032 N N . MET B 1 23 ? 6.512 -16.672 1.258 1 95.38 23 MET B N 1
ATOM 1033 C CA . MET B 1 23 ? 6.527 -15.258 0.895 1 95.38 23 MET B CA 1
ATOM 1034 C C . MET B 1 23 ? 5.109 -14.719 0.741 1 95.38 23 MET B C 1
ATOM 1036 O O . MET B 1 23 ? 4.176 -15.484 0.479 1 95.38 23 MET B O 1
ATOM 1040 N N . TYR B 1 24 ? 5.023 -13.469 0.964 1 97.5 24 TYR B N 1
ATOM 1041 C CA . TYR B 1 24 ? 3.725 -12.812 0.84 1 97.5 24 TYR B CA 1
ATOM 1042 C C . TYR B 1 24 ? 3.789 -11.656 -0.148 1 97.5 24 TYR B C 1
ATOM 1044 O O . TYR B 1 24 ? 4.867 -11.125 -0.421 1 97.5 24 TYR B O 1
ATOM 1052 N N . GLN B 1 25 ? 2.689 -11.398 -0.655 1 97.62 25 GLN B N 1
ATOM 1053 C CA . GLN B 1 25 ? 2.537 -10.312 -1.617 1 97.62 25 GLN B CA 1
ATOM 1054 C C . GLN B 1 25 ? 1.319 -9.453 -1.292 1 97.62 25 GLN B C 1
ATOM 1056 O O . GLN B 1 25 ? 0.231 -9.977 -1.046 1 97.62 25 GLN B O 1
ATOM 1061 N N . GLU B 1 26 ? 1.475 -8.164 -1.161 1 98.56 26 GLU B N 1
ATOM 1062 C CA . GLU B 1 26 ? 0.371 -7.215 -1.039 1 98.56 26 GLU B CA 1
ATOM 1063 C C . GLU B 1 26 ? 0.185 -6.414 -2.326 1 98.56 26 GLU B C 1
ATOM 1065 O O . GLU B 1 26 ? 1.129 -5.789 -2.816 1 98.56 26 GLU B O 1
ATOM 1070 N N . ASP B 1 27 ? -0.987 -6.469 -2.91 1 98.62 27 ASP B N 1
ATOM 1071 C CA . ASP B 1 27 ? -1.327 -5.727 -4.121 1 98.62 27 ASP B CA 1
ATOM 1072 C C . ASP B 1 27 ? -2.283 -4.578 -3.814 1 98.62 27 ASP B C 1
ATOM 1074 O O . ASP B 1 27 ? -3.219 -4.734 -3.029 1 98.62 27 ASP B O 1
ATOM 1078 N N . PHE B 1 28 ? -2.039 -3.482 -4.359 1 98.88 28 PHE B N 1
ATOM 1079 C CA . PHE B 1 28 ? -2.975 -2.365 -4.402 1 98.88 28 PHE B CA 1
ATOM 1080 C C . PHE B 1 28 ? -3.607 -2.24 -5.781 1 98.88 28 PHE B C 1
ATOM 1082 O O . PHE B 1 28 ? -2.918 -1.969 -6.766 1 98.88 28 PHE B O 1
ATOM 1089 N N . VAL B 1 29 ? -4.945 -2.424 -5.852 1 98.81 29 VAL B N 1
ATOM 1090 C CA . VAL B 1 29 ? -5.645 -2.604 -7.117 1 98.81 29 VAL B CA 1
ATOM 1091 C C . VAL B 1 29 ? -6.656 -1.476 -7.316 1 98.81 29 VAL B C 1
ATOM 1093 O O . VAL B 1 29 ? -7.434 -1.165 -6.41 1 98.81 29 VAL B O 1
ATOM 1096 N N . LEU B 1 30 ? -6.637 -0.875 -8.492 1 98.69 30 LEU B N 1
ATOM 1097 C CA . LEU B 1 30 ? -7.621 0.121 -8.898 1 98.69 30 LEU B CA 1
ATOM 1098 C C . LEU B 1 30 ? -8.836 -0.543 -9.547 1 98.69 30 LEU B C 1
ATOM 1100 O O . LEU B 1 30 ? -8.688 -1.343 -10.477 1 98.69 30 LEU B O 1
ATOM 1104 N N . LEU B 1 31 ? -9.984 -0.189 -9.031 1 98.31 31 LEU B N 1
ATOM 1105 C CA . LEU B 1 31 ? -11.234 -0.706 -9.586 1 98.31 31 LEU B CA 1
ATOM 1106 C C . LEU B 1 31 ? -12.258 0.41 -9.742 1 98.31 31 LEU B C 1
ATOM 1108 O O . LEU B 1 31 ? -12.258 1.372 -8.969 1 98.31 31 LEU B O 1
ATOM 1112 N N . TYR B 1 32 ? -13.109 0.241 -10.688 1 98.19 32 TYR B N 1
ATOM 1113 C CA . TYR B 1 32 ? -14.258 1.126 -10.828 1 98.19 32 TYR B CA 1
ATOM 1114 C C . TYR B 1 32 ? -15.555 0.392 -10.516 1 98.19 32 TYR B C 1
ATOM 1116 O O . TYR B 1 32 ? -15.789 -0.714 -11.008 1 98.19 32 TYR B O 1
ATOM 1124 N N . ALA B 1 33 ? -16.312 0.902 -9.656 1 98 33 ALA B N 1
ATOM 1125 C CA . ALA B 1 33 ? -17.562 0.265 -9.234 1 98 33 ALA B CA 1
ATOM 1126 C C . ALA B 1 33 ? -18.594 1.305 -8.797 1 98 33 ALA B C 1
ATOM 1128 O O . ALA B 1 33 ? -18.25 2.465 -8.562 1 98 33 ALA B O 1
ATOM 1129 N N . ASP B 1 34 ? -19.812 0.825 -8.672 1 97.62 34 ASP B N 1
ATOM 1130 C CA . ASP B 1 34 ? -20.906 1.713 -8.305 1 97.62 34 ASP B CA 1
ATOM 1131 C C . ASP B 1 34 ? -21.031 1.827 -6.789 1 97.62 34 ASP B C 1
ATOM 1133 O O . ASP B 1 34 ? -21.766 2.686 -6.281 1 97.62 34 ASP B O 1
ATOM 1137 N N . SER B 1 35 ? -20.375 0.938 -6.074 1 97.81 35 SER B N 1
ATOM 1138 C CA . SER B 1 35 ? -20.406 0.933 -4.617 1 97.81 35 SER B CA 1
ATOM 1139 C C . SER B 1 35 ? -19.172 0.23 -4.047 1 97.81 35 SER B C 1
ATOM 1141 O O . SER B 1 35 ? -18.484 -0.509 -4.758 1 97.81 35 SER B O 1
ATOM 1143 N N . LYS B 1 36 ? -18.953 0.542 -2.791 1 97.81 36 LYS B N 1
ATOM 1144 C CA . LYS B 1 36 ? -17.859 -0.123 -2.109 1 97.81 36 LYS B CA 1
ATOM 1145 C C . LYS B 1 36 ? -18.031 -1.639 -2.113 1 97.81 36 LYS B C 1
ATOM 1147 O O . LYS B 1 36 ? -17.078 -2.385 -2.314 1 97.81 36 LYS B O 1
ATOM 1152 N N . ASP B 1 37 ? -19.281 -2.105 -1.838 1 97.94 37 ASP B N 1
ATOM 1153 C CA . ASP B 1 37 ? -19.562 -3.537 -1.833 1 97.94 37 ASP B CA 1
ATOM 1154 C C . ASP B 1 37 ? -19.297 -4.16 -3.199 1 97.94 37 ASP B C 1
ATOM 1156 O O . ASP B 1 37 ? -18.703 -5.242 -3.287 1 97.94 37 ASP B O 1
ATOM 1160 N N . ALA B 1 38 ? -19.734 -3.49 -4.203 1 98.31 38 ALA B N 1
ATOM 1161 C CA . ALA B 1 38 ? -19.484 -3.977 -5.555 1 98.31 38 ALA B CA 1
ATOM 1162 C C . ALA B 1 38 ? -17.984 -4.016 -5.844 1 98.31 38 ALA B C 1
ATOM 1164 O O . ALA B 1 38 ? -17.484 -4.957 -6.473 1 98.31 38 ALA B O 1
ATOM 1165 N N . ALA B 1 39 ? -17.281 -3.012 -5.438 1 98.5 39 ALA B N 1
ATOM 1166 C CA . ALA B 1 39 ? -15.836 -2.979 -5.602 1 98.5 39 ALA B CA 1
ATOM 1167 C C . ALA B 1 39 ? -15.172 -4.156 -4.891 1 98.5 39 ALA B C 1
ATOM 1169 O O . ALA B 1 39 ? -14.258 -4.785 -5.434 1 98.5 39 ALA B O 1
ATOM 1170 N N . ARG B 1 40 ? -15.609 -4.422 -3.67 1 98.56 40 ARG B N 1
ATOM 1171 C CA . ARG B 1 40 ? -15.055 -5.535 -2.902 1 98.56 40 ARG B CA 1
ATOM 1172 C C . ARG B 1 40 ? -15.305 -6.863 -3.607 1 98.56 40 ARG B C 1
ATOM 1174 O O . ARG B 1 40 ? -14.414 -7.711 -3.674 1 98.56 40 ARG B O 1
ATOM 1181 N N . GLU B 1 41 ? -16.484 -7.023 -4.098 1 98.25 41 GLU B N 1
ATOM 1182 C CA . GLU B 1 41 ? -16.812 -8.242 -4.828 1 98.25 41 GLU B CA 1
ATOM 1183 C C . GLU B 1 41 ? -15.914 -8.406 -6.059 1 98.25 41 GLU B C 1
ATOM 1185 O O . GLU B 1 41 ? -15.438 -9.5 -6.348 1 98.25 41 GLU B O 1
ATOM 1190 N N . SER B 1 42 ? -15.758 -7.344 -6.777 1 98.19 42 SER B N 1
ATOM 1191 C CA . SER B 1 42 ? -14.898 -7.367 -7.953 1 98.19 42 SER B CA 1
ATOM 1192 C C . SER B 1 42 ? -13.453 -7.684 -7.57 1 98.19 42 SER B C 1
ATOM 1194 O O . SER B 1 42 ? -12.781 -8.461 -8.258 1 98.19 42 SER B O 1
ATOM 1196 N N . ALA B 1 43 ? -12.938 -7.074 -6.504 1 98.69 43 ALA B N 1
ATOM 1197 C CA . ALA B 1 43 ? -11.578 -7.324 -6.035 1 98.69 43 ALA B CA 1
ATOM 1198 C C . ALA B 1 43 ? -11.391 -8.797 -5.668 1 98.69 43 ALA B C 1
ATOM 1200 O O . ALA B 1 43 ? -10.375 -9.398 -6.012 1 98.69 43 ALA B O 1
ATOM 1201 N N . LEU B 1 44 ? -12.383 -9.297 -4.941 1 98.44 44 LEU B N 1
ATOM 1202 C CA . LEU B 1 44 ? -12.32 -10.688 -4.527 1 98.44 44 LEU B CA 1
ATOM 1203 C C . LEU B 1 44 ? -12.289 -11.617 -5.738 1 98.44 44 LEU B C 1
ATOM 1205 O O . LEU B 1 44 ? -11.477 -12.547 -5.793 1 98.44 44 LEU B O 1
ATOM 1209 N N . ALA B 1 45 ? -13.156 -11.352 -6.688 1 98 45 ALA B N 1
ATOM 1210 C CA . ALA B 1 45 ? -13.203 -12.164 -7.898 1 98 45 ALA B CA 1
ATOM 1211 C C . ALA B 1 45 ? -11.875 -12.117 -8.648 1 98 45 ALA B C 1
ATOM 1213 O O . ALA B 1 45 ? -11.336 -13.148 -9.039 1 98 45 ALA B O 1
ATOM 1214 N N . ALA B 1 46 ? -11.344 -10.938 -8.898 1 97.5 46 ALA B N 1
ATOM 1215 C CA . ALA B 1 46 ? -10.07 -10.766 -9.586 1 97.5 46 ALA B CA 1
ATOM 1216 C C . ALA B 1 46 ? -8.938 -11.453 -8.836 1 97.5 46 ALA B C 1
ATOM 1218 O O . ALA B 1 46 ? -8.047 -12.047 -9.445 1 97.5 46 ALA B O 1
ATOM 1219 N N . ALA B 1 47 ? -8.875 -11.352 -7.48 1 98.25 47 ALA B N 1
ATOM 1220 C CA . ALA B 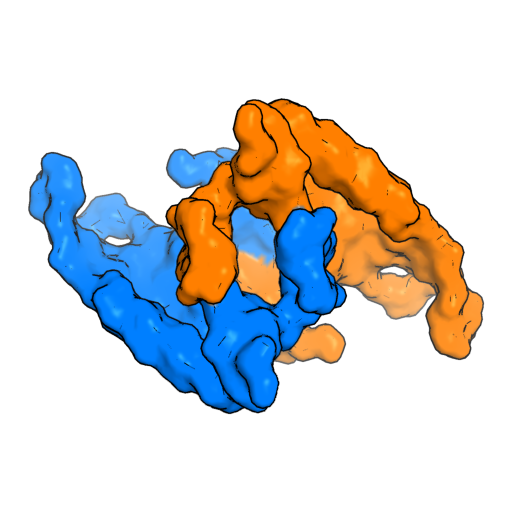1 47 ? -7.84 -11.969 -6.656 1 98.25 47 ALA B CA 1
ATOM 1221 C C . ALA B 1 47 ? -7.871 -13.484 -6.781 1 98.25 47 ALA B C 1
ATOM 1223 O O . ALA B 1 47 ? -6.82 -14.133 -6.871 1 98.25 47 ALA B O 1
ATOM 1224 N N . ARG B 1 48 ? -9.07 -14.016 -6.719 1 97.88 48 ARG B N 1
ATOM 1225 C CA . ARG B 1 48 ? -9.219 -15.461 -6.82 1 97.88 48 ARG B CA 1
ATOM 1226 C C . ARG B 1 48 ? -8.695 -15.969 -8.164 1 97.88 48 ARG B C 1
ATOM 1228 O O . ARG B 1 48 ? -8.148 -17.078 -8.242 1 97.88 48 ARG B O 1
ATOM 1235 N N . GLU B 1 49 ? -8.875 -15.172 -9.203 1 96.88 49 GLU B N 1
ATOM 1236 C CA . GLU B 1 49 ? -8.391 -15.547 -10.523 1 96.88 49 GLU B CA 1
ATOM 1237 C C . GLU B 1 49 ? -6.867 -15.625 -10.547 1 96.88 49 GLU B C 1
ATOM 1239 O O . GLU B 1 49 ? -6.293 -16.281 -11.422 1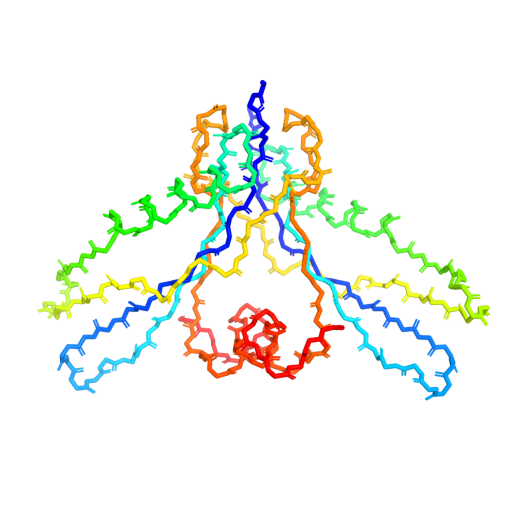 96.88 49 GLU B O 1
ATOM 1244 N N . GLN B 1 50 ? -6.227 -14.938 -9.695 1 96 50 GLN B N 1
ATOM 1245 C CA . GLN B 1 50 ? -4.77 -14.914 -9.656 1 96 50 GLN B CA 1
ATOM 1246 C C . GLN B 1 50 ? -4.215 -16.156 -8.961 1 96 50 GLN B C 1
ATOM 1248 O O . GLN B 1 50 ? -3.029 -16.469 -9.086 1 96 50 GLN B O 1
ATOM 1253 N N . GLU B 1 51 ? -5.023 -16.828 -8.18 1 97.25 51 GLU B N 1
ATOM 1254 C CA . GLU B 1 51 ? -4.555 -18.031 -7.52 1 97.25 51 GLU B CA 1
ATOM 1255 C C . GLU B 1 51 ? -4.102 -19.078 -8.539 1 97.25 51 GLU B C 1
ATOM 1257 O O . GLU B 1 51 ? -4.73 -19.234 -9.586 1 97.25 51 GLU B O 1
ATOM 1262 N N . CYS B 1 52 ? -2.967 -19.656 -8.227 1 96.94 52 CYS B N 1
ATOM 1263 C CA . CYS B 1 52 ? -2.445 -20.656 -9.164 1 96.94 52 CYS B CA 1
ATOM 1264 C C . CYS B 1 52 ? -1.261 -21.406 -8.562 1 96.94 52 CYS B C 1
ATOM 1266 O O . CYS B 1 52 ? -0.786 -21.047 -7.477 1 96.94 52 CYS B O 1
ATOM 1268 N 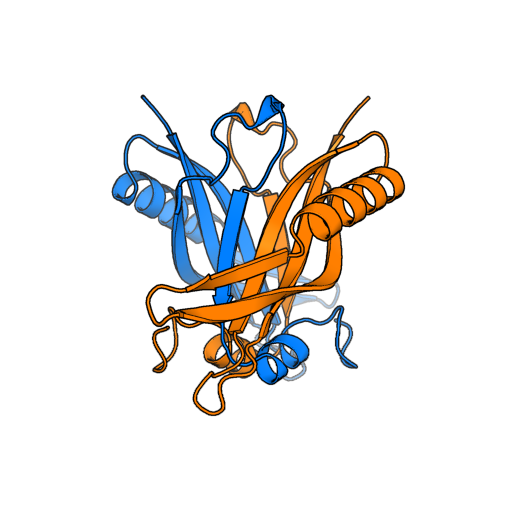N . THR B 1 53 ? -0.872 -22.391 -9.227 1 96.12 53 THR B N 1
ATOM 1269 C CA . THR B 1 53 ? 0.363 -23.109 -8.945 1 96.12 53 THR B CA 1
ATOM 1270 C C . THR B 1 53 ? 1.268 -23.141 -10.172 1 96.12 53 THR B C 1
ATOM 1272 O O . THR B 1 53 ? 0.811 -23.422 -11.281 1 96.12 53 THR B O 1
ATOM 1275 N N . TYR B 1 54 ? 2.439 -22.734 -10.031 1 95 54 TYR B N 1
ATOM 1276 C CA . TYR B 1 54 ? 3.391 -22.719 -11.141 1 95 54 TYR B CA 1
ATOM 1277 C C . TYR B 1 54 ? 4.738 -23.281 -10.703 1 95 54 TYR B C 1
ATOM 1279 O O . TYR B 1 54 ? 4.965 -23.516 -9.516 1 95 54 TYR B O 1
ATOM 1287 N N . GLN B 1 55 ? 5.559 -23.594 -11.656 1 93.31 55 GLN B N 1
ATOM 1288 C CA . GLN B 1 55 ? 6.902 -24.078 -11.359 1 93.31 55 GLN B CA 1
ATOM 1289 C C . GLN B 1 55 ? 7.941 -22.984 -11.539 1 93.31 55 GLN B C 1
ATOM 1291 O O . GLN B 1 55 ? 7.941 -22.266 -12.547 1 93.31 55 GLN B O 1
ATOM 1296 N N . ASN B 1 56 ? 8.797 -22.844 -10.492 1 89.19 56 ASN B N 1
ATOM 1297 C CA . ASN B 1 56 ? 9.859 -21.844 -10.641 1 89.19 56 ASN B CA 1
ATOM 1298 C C . ASN B 1 56 ? 11.047 -22.406 -11.414 1 89.19 56 ASN B C 1
ATOM 1300 O O . ASN B 1 56 ? 10.969 -23.5 -11.969 1 89.19 56 ASN B O 1
ATOM 1304 N N . GLU B 1 57 ? 12.055 -21.641 -11.547 1 88.06 57 GLU B N 1
ATOM 1305 C CA . GLU B 1 57 ? 13.227 -22 -12.344 1 88.06 57 GLU B CA 1
ATOM 1306 C C . GLU B 1 57 ? 13.898 -23.266 -11.797 1 88.06 57 GLU B C 1
ATOM 1308 O O . GLU B 1 57 ? 14.531 -24 -12.547 1 88.06 57 GLU B O 1
ATOM 1313 N N . GLN B 1 58 ? 13.883 -23.578 -10.516 1 87.31 58 GLN B N 1
ATOM 1314 C CA . GLN B 1 58 ? 14.5 -24.719 -9.867 1 87.31 58 GLN B CA 1
ATOM 1315 C C . GLN B 1 58 ? 13.625 -25.953 -9.984 1 87.31 58 GLN B C 1
ATOM 1317 O O . GLN B 1 58 ? 13.984 -27.031 -9.508 1 87.31 58 GLN B O 1
ATOM 1322 N N . GLY B 1 59 ? 12.492 -25.75 -10.57 1 88 59 GLY B N 1
ATOM 1323 C CA . GLY B 1 59 ? 11.586 -26.859 -10.766 1 88 59 GLY B CA 1
ATOM 1324 C C . GLY B 1 59 ? 10.656 -27.094 -9.578 1 88 59 GLY B C 1
ATOM 1325 O O . GLY B 1 59 ? 9.977 -28.125 -9.516 1 88 59 GLY B O 1
ATOM 1326 N N . GLU B 1 60 ? 10.703 -26.188 -8.633 1 91 60 GLU B N 1
ATOM 1327 C CA . GLU B 1 60 ? 9.82 -26.312 -7.48 1 91 60 GLU B CA 1
ATOM 1328 C C . GLU B 1 60 ? 8.422 -25.766 -7.789 1 91 60 GLU B C 1
ATOM 1330 O O . GLU B 1 60 ? 8.281 -24.766 -8.484 1 91 60 GLU B O 1
ATOM 1335 N N . SER B 1 61 ? 7.422 -26.422 -7.238 1 94.75 61 SER B N 1
ATOM 1336 C CA . SER B 1 61 ? 6.043 -25.969 -7.398 1 94.75 61 SER B CA 1
ATOM 1337 C C . SER B 1 61 ? 5.695 -24.875 -6.391 1 94.75 61 SER B C 1
ATOM 1339 O O . SER B 1 61 ? 5.738 -25.109 -5.18 1 94.75 61 SER B O 1
ATOM 1341 N N . ILE B 1 62 ? 5.43 -23.734 -6.934 1 95.38 62 ILE B N 1
ATOM 1342 C CA . ILE B 1 62 ? 5.043 -22.609 -6.098 1 95.38 62 ILE B CA 1
ATOM 1343 C C . ILE B 1 62 ? 3.539 -22.375 -6.207 1 95.38 62 ILE B C 1
ATOM 1345 O O . ILE B 1 62 ? 2.994 -22.312 -7.312 1 95.38 62 ILE B O 1
ATOM 1349 N N . THR B 1 63 ? 2.834 -22.297 -5.07 1 97.19 63 THR B N 1
ATOM 1350 C CA . THR B 1 63 ? 1.4 -22.031 -5.039 1 97.19 63 THR B CA 1
ATOM 1351 C C . THR B 1 63 ? 1.117 -20.641 -4.496 1 97.19 63 THR B C 1
ATOM 1353 O O . THR B 1 63 ? 1.547 -20.297 -3.393 1 97.19 63 THR B O 1
ATOM 1356 N N . LEU B 1 64 ? 0.539 -19.875 -5.309 1 97.19 64 LEU B N 1
ATOM 1357 C CA . LEU B 1 64 ? 0.039 -18.578 -4.902 1 97.19 64 LEU B CA 1
ATOM 1358 C C . LEU B 1 64 ? -1.427 -18.656 -4.492 1 97.19 64 LEU B C 1
ATOM 1360 O O . LEU B 1 64 ? -2.279 -19.047 -5.289 1 97.19 64 LEU B O 1
ATOM 1364 N N . SER B 1 65 ? -1.727 -18.328 -3.227 1 98.06 65 SER B N 1
ATOM 1365 C CA . SER B 1 65 ? -3.096 -18.375 -2.723 1 98.06 65 SER B CA 1
ATOM 1366 C C . SER B 1 65 ? -3.506 -17.031 -2.121 1 98.06 65 SER B C 1
ATOM 1368 O O . SER B 1 65 ? -2.67 -16.312 -1.581 1 98.06 65 SER B O 1
ATOM 1370 N N . LEU B 1 66 ? -4.816 -16.812 -2.195 1 98.38 66 LEU B N 1
ATOM 1371 C CA . LEU B 1 66 ? -5.355 -15.578 -1.629 1 98.38 66 LEU B CA 1
ATOM 1372 C C . LEU B 1 66 ? -5.457 -15.68 -0.11 1 98.38 66 LEU B C 1
ATOM 1374 O O . LEU B 1 66 ? -6.09 -16.594 0.414 1 98.38 66 LEU B O 1
ATOM 1378 N N . LYS B 1 67 ? -4.738 -14.766 0.562 1 97.31 67 LYS B N 1
ATOM 1379 C CA . LYS B 1 67 ? -4.926 -14.648 2.004 1 97.31 67 LYS B CA 1
ATOM 1380 C C . LYS B 1 67 ? -6.191 -13.859 2.332 1 97.31 67 LYS B C 1
ATOM 1382 O O . LYS B 1 67 ? -6.906 -14.188 3.281 1 97.31 67 LYS B O 1
ATOM 1387 N N . GLY B 1 68 ? -6.441 -12.75 1.509 1 97 68 GLY B N 1
ATOM 1388 C CA . GLY B 1 68 ? -7.684 -12.016 1.678 1 97 68 GLY B CA 1
ATOM 1389 C C . GLY B 1 68 ? -7.633 -10.617 1.083 1 97 68 GLY B C 1
ATOM 1390 O O . GLY B 1 68 ? -6.566 -10.141 0.69 1 97 68 GLY B O 1
ATOM 1391 N N . VAL B 1 69 ? -8.852 -10.078 0.925 1 98.38 69 VAL B N 1
ATOM 1392 C CA . VAL B 1 69 ? -8.992 -8.648 0.657 1 98.38 69 VAL B CA 1
ATOM 1393 C C . VAL B 1 69 ? -9.023 -7.879 1.975 1 98.38 69 VAL B C 1
ATOM 1395 O O . VAL B 1 69 ? -10.008 -7.934 2.711 1 98.38 69 VAL B O 1
ATOM 1398 N N . ILE B 1 70 ? -8.008 -7.105 2.246 1 98.12 70 ILE B N 1
ATOM 1399 C CA . ILE B 1 70 ? -7.789 -6.496 3.553 1 98.12 70 ILE B CA 1
ATOM 1400 C C . ILE B 1 70 ? -8.633 -5.23 3.68 1 98.12 70 ILE B C 1
ATOM 1402 O O . ILE B 1 70 ? -9.203 -4.961 4.738 1 98.12 70 ILE B O 1
ATOM 1406 N N . ASP B 1 71 ? -8.727 -4.477 2.654 1 98.38 71 ASP B N 1
ATOM 1407 C CA . ASP B 1 71 ? -9.422 -3.197 2.676 1 98.38 71 ASP B CA 1
ATOM 1408 C C . ASP B 1 71 ? -9.891 -2.803 1.276 1 98.38 71 ASP B C 1
ATOM 1410 O O . ASP B 1 71 ? -9.281 -3.197 0.279 1 98.38 71 ASP B O 1
ATOM 1414 N N . VAL B 1 72 ? -10.969 -2.18 1.151 1 98.62 72 VAL B N 1
ATOM 1415 C CA . VAL B 1 72 ? -11.461 -1.497 -0.041 1 98.62 72 VAL B CA 1
ATOM 1416 C C . VAL B 1 72 ? -11.938 -0.093 0.326 1 98.62 72 VAL B C 1
ATOM 1418 O O . VAL B 1 72 ? -12.758 0.075 1.228 1 98.62 72 VAL B O 1
ATOM 1421 N N . SER B 1 73 ? -11.445 0.88 -0.296 1 98.31 73 SER B N 1
ATOM 1422 C CA . SER B 1 73 ? -11.781 2.27 0 1 98.31 73 SER B CA 1
ATOM 1423 C C . SER B 1 73 ? -11.836 3.109 -1.272 1 98.31 73 SER B C 1
ATOM 1425 O O . SER B 1 73 ? -11.117 2.832 -2.234 1 98.31 73 SER B O 1
ATOM 1427 N N . PRO B 1 74 ? -12.727 4.121 -1.295 1 98.44 74 PRO B N 1
ATOM 1428 C CA . PRO B 1 74 ? -12.648 5.039 -2.434 1 98.44 74 PRO B CA 1
ATOM 1429 C C . PRO B 1 74 ? -11.273 5.695 -2.566 1 98.44 74 PRO B C 1
ATOM 1431 O O . PRO B 1 74 ? -10.602 5.93 -1.562 1 98.44 74 PRO B O 1
ATOM 1434 N N . SER B 1 75 ? -10.914 5.887 -3.873 1 98.62 75 SER B N 1
ATOM 1435 C CA . SER B 1 75 ? -9.711 6.68 -4.094 1 98.62 75 SER B CA 1
ATOM 1436 C C . SER B 1 75 ? -9.82 8.039 -3.414 1 98.62 75 SER B C 1
ATOM 1438 O O . SER B 1 75 ? -10.875 8.68 -3.449 1 98.62 75 SER B O 1
ATOM 1440 N N . LEU B 1 76 ? -8.688 8.469 -2.873 1 98.25 76 LEU B N 1
ATOM 1441 C CA . LEU B 1 76 ? -8.688 9.742 -2.168 1 98.25 76 LEU B CA 1
ATOM 1442 C C . LEU B 1 76 ? -8.648 10.906 -3.154 1 98.25 76 LEU B C 1
ATOM 1444 O O . LEU B 1 76 ? -8.977 12.039 -2.797 1 98.25 76 LEU B O 1
ATOM 1448 N N . THR B 1 77 ? -8.133 10.664 -4.367 1 97.12 77 THR B N 1
ATOM 1449 C CA . THR B 1 77 ? -8.203 11.695 -5.406 1 97.12 77 THR B CA 1
ATOM 1450 C C . THR B 1 77 ? -9.453 11.508 -6.266 1 97.12 77 THR B C 1
ATOM 1452 O O . THR B 1 77 ? -9.828 10.375 -6.582 1 97.12 77 THR B O 1
ATOM 1455 N N . ASP B 1 78 ? -10.031 12.531 -6.688 1 93.25 78 ASP B N 1
ATOM 1456 C CA . ASP B 1 78 ? -11.258 12.492 -7.488 1 93.25 78 ASP B CA 1
ATOM 1457 C C . ASP B 1 78 ? -10.93 12.367 -8.977 1 93.25 78 ASP B C 1
ATOM 1459 O O . ASP B 1 78 ? -11.766 11.914 -9.758 1 93.25 78 ASP B O 1
ATOM 1463 N N . ASP B 1 79 ? -9.836 12.867 -9.391 1 95.56 79 ASP B N 1
ATOM 1464 C CA . ASP B 1 79 ? -9.422 12.867 -10.789 1 95.56 79 ASP B CA 1
ATOM 1465 C C . ASP B 1 79 ? -8.055 12.219 -10.961 1 95.56 79 ASP B C 1
ATOM 1467 O O . ASP B 1 79 ? -7.023 12.875 -10.812 1 95.56 79 ASP B O 1
ATOM 1471 N N . LEU B 1 80 ? -8.023 11.023 -11.43 1 96.5 80 LEU B N 1
ATOM 1472 C CA . LEU B 1 80 ? -6.805 10.234 -11.547 1 96.5 80 LEU B CA 1
ATOM 1473 C C . LEU B 1 80 ? -5.887 10.805 -12.625 1 96.5 80 LEU B C 1
ATOM 1475 O O . LEU B 1 80 ? -4.695 10.492 -12.656 1 96.5 80 LEU B O 1
ATOM 1479 N N . SER B 1 81 ? -6.43 11.523 -13.586 1 95.19 81 SER B N 1
ATOM 1480 C CA . SER B 1 81 ? -5.602 12.023 -14.68 1 95.19 81 SER B CA 1
ATOM 1481 C C . SER B 1 81 ? -4.609 13.07 -14.188 1 95.19 81 SER B C 1
ATOM 1483 O O . SER B 1 81 ? -3.627 13.367 -14.875 1 95.19 81 SER B O 1
ATOM 1485 N N . THR B 1 82 ? -4.82 13.617 -13.016 1 94.88 82 THR B N 1
ATOM 1486 C CA . THR B 1 82 ? -3.943 14.648 -12.477 1 94.88 82 THR B CA 1
ATOM 1487 C C . THR B 1 82 ? -3.021 14.086 -11.406 1 94.88 82 THR B C 1
ATOM 1489 O O . THR B 1 82 ? -2.172 14.797 -10.867 1 94.88 82 THR B O 1
ATOM 1492 N N . GLY B 1 83 ? -3.205 12.875 -11.086 1 97.19 83 GLY B N 1
ATOM 1493 C CA . GLY B 1 83 ? -2.465 12.281 -9.984 1 97.19 83 GLY B CA 1
ATOM 1494 C C . GLY B 1 83 ? -3.088 12.562 -8.625 1 97.19 83 GLY B C 1
ATOM 1495 O O . GLY B 1 83 ? -4.277 12.875 -8.539 1 97.19 83 GLY B O 1
ATOM 1496 N N . GLY B 1 84 ? -2.277 12.281 -7.629 1 97.31 84 GLY B N 1
ATOM 1497 C CA . GLY B 1 84 ? -2.77 12.531 -6.281 1 97.31 84 GLY B CA 1
ATOM 1498 C C . GLY B 1 84 ? -2.77 11.297 -5.406 1 97.31 84 GLY B C 1
ATOM 1499 O O . GLY B 1 84 ? -2.334 10.227 -5.836 1 97.31 84 GLY B O 1
ATOM 1500 N N . ASP B 1 85 ? -3.271 11.492 -4.176 1 98.25 85 ASP B N 1
ATOM 1501 C CA . ASP B 1 85 ? -3.328 10.398 -3.211 1 98.25 85 ASP B CA 1
ATOM 1502 C C . ASP B 1 85 ? -4.398 9.383 -3.596 1 98.25 85 ASP B C 1
ATOM 1504 O O . ASP B 1 85 ? -5.539 9.758 -3.885 1 98.25 85 ASP B O 1
ATOM 1508 N N . LEU B 1 86 ? -4.043 8.172 -3.549 1 98.69 86 LEU B N 1
ATOM 1509 C CA . LEU B 1 86 ? -4.98 7.102 -3.871 1 98.69 86 LEU B CA 1
ATOM 1510 C C . LEU B 1 86 ? -5.531 6.461 -2.6 1 98.69 86 LEU B C 1
ATOM 1512 O O . LEU B 1 86 ? -6.742 6.266 -2.473 1 98.69 86 LEU B O 1
ATOM 1516 N N . TYR B 1 87 ? -4.703 6.121 -1.671 1 98.69 87 TYR B N 1
ATOM 1517 C CA . TYR B 1 87 ? -5.02 5.312 -0.498 1 98.69 87 TYR B CA 1
ATOM 1518 C C . TYR B 1 87 ? -4.094 5.652 0.664 1 98.69 87 TYR B C 1
ATOM 1520 O O . TYR B 1 87 ? -2.902 5.902 0.464 1 98.69 87 TYR B O 1
ATOM 1528 N N . SER B 1 88 ? -4.598 5.723 1.808 1 98.25 88 SER B N 1
ATOM 1529 C CA . SER B 1 88 ? -3.826 5.926 3.031 1 98.25 88 SER B CA 1
ATOM 1530 C C . SER B 1 88 ? -4.199 4.902 4.098 1 98.25 88 SER B C 1
ATOM 1532 O O . SER B 1 88 ? -5.375 4.566 4.258 1 98.25 88 SER B O 1
ATOM 1534 N N . ARG B 1 89 ? -3.207 4.449 4.812 1 97.56 89 ARG B N 1
ATOM 1535 C CA . ARG B 1 89 ? -3.469 3.633 5.992 1 97.56 89 ARG B CA 1
ATOM 1536 C C . ARG B 1 89 ? -2.705 4.16 7.203 1 97.56 89 ARG B C 1
ATOM 1538 O O . ARG B 1 89 ? -1.579 4.641 7.07 1 97.56 89 ARG B O 1
ATOM 1545 N N . HIS B 1 90 ? -3.338 4.027 8.328 1 96.5 90 HIS B N 1
ATOM 1546 C CA . HIS B 1 90 ? -2.771 4.473 9.594 1 96.5 90 HIS B CA 1
ATOM 1547 C C . HIS B 1 90 ? -2.432 3.287 10.492 1 96.5 90 HIS B C 1
ATOM 1549 O O . HIS B 1 90 ? -3.17 2.299 10.531 1 96.5 90 HIS B O 1
ATOM 1555 N N . PHE B 1 91 ? -1.322 3.436 11.156 1 96.25 91 PHE B N 1
ATOM 1556 C CA . PHE B 1 91 ? -0.908 2.355 12.047 1 96.25 91 PHE B CA 1
ATOM 1557 C C . PHE B 1 91 ? -0.034 2.891 13.172 1 96.25 91 PHE B C 1
ATOM 1559 O O . PHE B 1 91 ? 0.418 4.035 13.125 1 96.25 91 PHE B O 1
ATOM 1566 N N . ARG B 1 92 ? 0.215 2.094 14.195 1 95.06 92 ARG B N 1
ATOM 1567 C CA . ARG B 1 92 ? 0.956 2.553 15.367 1 95.06 92 ARG B CA 1
ATOM 1568 C C . ARG B 1 92 ? 2.295 1.831 15.484 1 95.06 92 ARG B C 1
ATOM 1570 O O . ARG B 1 92 ? 3.273 2.402 15.969 1 95.06 92 ARG B O 1
ATOM 1577 N N . ASP B 1 93 ? 2.348 0.624 15.031 1 94.88 93 ASP B N 1
ATOM 1578 C CA . ASP B 1 93 ? 3.527 -0.199 15.273 1 94.88 93 ASP B CA 1
ATOM 1579 C C . ASP B 1 93 ? 4.551 -0.039 14.156 1 94.88 93 ASP B C 1
ATOM 1581 O O . ASP B 1 93 ? 4.664 -0.901 13.281 1 94.88 93 ASP B O 1
ATOM 1585 N N . TYR B 1 94 ? 5.387 0.921 14.289 1 95.56 94 TYR B N 1
ATOM 1586 C CA . TYR B 1 94 ? 6.387 1.195 13.266 1 95.56 94 TYR B CA 1
ATOM 1587 C C . TYR B 1 94 ? 7.457 0.11 13.242 1 95.56 94 TYR B C 1
ATOM 1589 O O . TYR B 1 94 ? 8.008 -0.204 12.188 1 95.56 94 TYR B O 1
ATOM 1597 N N . GLU B 1 95 ? 7.773 -0.39 14.375 1 94.06 95 GLU B N 1
ATOM 1598 C CA . GLU B 1 95 ? 8.734 -1.487 14.398 1 94.06 95 GLU B CA 1
ATOM 1599 C C . GLU B 1 95 ? 8.258 -2.664 13.555 1 94.06 95 GLU B C 1
ATOM 1601 O O . GLU B 1 95 ? 9.031 -3.256 12.805 1 94.06 95 GLU B O 1
ATOM 1606 N N . ALA B 1 96 ? 7.02 -3.014 13.695 1 94.69 96 ALA B N 1
ATOM 1607 C CA . ALA B 1 96 ? 6.441 -4.074 12.875 1 94.69 96 ALA B CA 1
ATOM 1608 C C . ALA B 1 96 ? 6.492 -3.711 11.391 1 94.69 96 ALA B C 1
ATOM 1610 O O . ALA B 1 96 ? 6.801 -4.559 10.547 1 94.69 96 ALA B O 1
ATOM 1611 N N . TYR B 1 97 ? 6.227 -2.479 11.078 1 96.38 97 TYR B N 1
ATOM 1612 C CA . TYR B 1 97 ? 6.293 -2.006 9.695 1 96.38 97 TYR B CA 1
ATOM 1613 C C . TYR B 1 97 ? 7.691 -2.199 9.125 1 96.38 97 TYR B C 1
ATOM 1615 O O . TYR B 1 97 ? 7.844 -2.662 7.988 1 96.38 97 TYR B O 1
ATOM 1623 N N . GLN B 1 98 ? 8.672 -1.832 9.867 1 95.31 98 GLN B N 1
ATOM 1624 C CA . GLN B 1 98 ? 10.062 -1.957 9.43 1 95.31 98 GLN B CA 1
ATOM 1625 C C . GLN B 1 98 ? 10.43 -3.418 9.18 1 95.31 98 GLN B C 1
ATOM 1627 O O . GLN B 1 98 ? 11.195 -3.723 8.266 1 95.31 98 GLN B O 1
ATOM 1632 N N . ARG B 1 99 ? 9.953 -4.277 9.969 1 93.94 99 ARG B N 1
ATOM 1633 C CA . ARG B 1 99 ? 10.234 -5.703 9.828 1 93.94 99 ARG B CA 1
ATOM 1634 C C . ARG B 1 99 ? 9.555 -6.273 8.586 1 93.94 99 ARG B C 1
ATOM 1636 O O . ARG B 1 99 ? 10.109 -7.148 7.918 1 93.94 99 ARG B O 1
ATOM 1643 N N . MET B 1 100 ? 8.398 -5.75 8.305 1 94.75 100 MET B N 1
ATOM 1644 C CA . MET B 1 100 ? 7.613 -6.238 7.172 1 94.75 100 MET B CA 1
ATOM 1645 C C . MET B 1 100 ? 8.164 -5.699 5.855 1 94.75 100 MET B C 1
ATOM 1647 O O . MET B 1 100 ? 8.203 -6.414 4.852 1 94.75 100 MET B O 1
ATOM 1651 N N . GLU B 1 101 ? 8.602 -4.414 5.855 1 95.75 101 GLU B N 1
ATOM 1652 C CA . GLU B 1 101 ? 9 -3.707 4.645 1 95.75 101 GLU B CA 1
ATOM 1653 C C . GLU B 1 101 ? 10.461 -3.992 4.293 1 95.75 101 GLU B C 1
ATOM 1655 O O . GLU B 1 101 ? 11.367 -3.434 4.902 1 95.75 101 GLU B O 1
ATOM 1660 N N . PRO B 1 102 ? 10.711 -4.73 3.289 1 90.69 102 PRO B N 1
ATOM 1661 C CA . PRO B 1 102 ? 12.086 -5.125 2.969 1 90.69 102 PRO B CA 1
ATOM 1662 C C . PRO B 1 102 ? 12.961 -3.941 2.582 1 90.69 102 PRO B C 1
ATOM 1664 O O . PRO B 1 102 ? 14.188 -3.998 2.738 1 90.69 102 PRO B O 1
ATOM 1667 N N . LEU B 1 103 ? 12.391 -2.898 2.047 1 93.19 103 LEU B N 1
ATOM 1668 C CA . LEU B 1 103 ? 13.172 -1.757 1.585 1 93.19 103 LEU B CA 1
ATOM 1669 C C . LEU B 1 103 ? 13.734 -0.969 2.764 1 93.19 103 LEU B C 1
ATOM 1671 O O . LEU B 1 103 ? 14.586 -0.094 2.582 1 93.19 103 LEU B O 1
ATOM 1675 N N . LEU B 1 104 ? 13.164 -1.18 3.938 1 88.62 104 LEU B N 1
ATOM 1676 C CA . LEU B 1 104 ? 13.633 -0.477 5.125 1 88.62 104 LEU B CA 1
ATOM 1677 C C . LEU B 1 104 ? 14.57 -1.359 5.945 1 88.62 104 LEU B C 1
ATOM 1679 O O . LEU B 1 104 ? 15.312 -0.863 6.789 1 88.62 104 LEU B O 1
ATOM 1683 N N . GLY B 1 105 ? 14.305 -2.65 5.922 1 69.69 105 GLY B N 1
ATOM 1684 C CA . GLY B 1 105 ? 14.977 -3.527 6.867 1 69.69 105 GLY B CA 1
ATOM 1685 C C . GLY B 1 105 ? 16.25 -4.129 6.32 1 69.69 105 GLY B C 1
ATOM 1686 O O . GLY B 1 105 ? 16.656 -3.826 5.191 1 69.69 105 GLY B O 1
ATOM 1687 N N . GLU B 1 106 ? 16.875 -4.844 7.219 1 61.81 106 GLU B N 1
ATOM 1688 C CA . GLU B 1 106 ? 18.125 -5.594 7.062 1 61.81 106 GLU B CA 1
ATOM 1689 C C . GLU B 1 106 ? 17.906 -6.863 6.25 1 61.81 106 GLU B C 1
ATOM 1691 O O . GLU B 1 106 ? 18.844 -7.598 5.969 1 61.81 106 GLU B O 1
ATOM 1696 N N . ASN B 1 107 ? 16.516 -7.09 5.898 1 54.56 107 ASN B N 1
ATOM 1697 C CA . ASN B 1 107 ? 16.297 -8.367 5.227 1 54.56 107 ASN B CA 1
ATOM 1698 C C . ASN B 1 107 ? 15.844 -8.172 3.785 1 54.56 107 ASN B C 1
ATOM 1700 O O . ASN B 1 107 ? 14.648 -8.227 3.494 1 54.56 107 ASN B O 1
ATOM 1704 N N . PRO B 1 108 ? 16.703 -7.758 2.982 1 59.62 108 PRO B N 1
ATOM 1705 C CA . PRO B 1 108 ? 16.344 -7.621 1.571 1 59.62 108 PRO B CA 1
ATOM 1706 C C . PRO B 1 108 ? 15.758 -8.906 0.986 1 59.62 108 PRO B C 1
ATOM 1708 O O . PRO B 1 108 ? 16.062 -10 1.472 1 59.62 108 PRO B O 1
ATOM 1711 N N . LEU B 1 109 ? 14.664 -8.906 0.202 1 59.41 109 LEU B N 1
ATOM 1712 C CA . LEU B 1 109 ? 14.07 -10.055 -0.471 1 59.41 109 LEU B CA 1
ATOM 1713 C C . LEU B 1 109 ? 15.078 -10.734 -1.389 1 59.41 109 LEU B C 1
ATOM 1715 O O . LEU B 1 109 ? 16 -10.086 -1.892 1 59.41 109 LEU B O 1
#

Solvent-accessible surface area (backbone atoms only — not comparable to full-atom values): 11802 Å² total; per-residue (Å²): 120,69,40,58,30,36,34,36,34,34,34,38,37,42,52,85,50,88,83,58,73,59,34,32,36,42,37,38,30,38,39,71,24,77,40,71,68,53,38,45,52,51,48,50,54,56,48,58,68,64,42,46,72,45,68,49,95,88,67,46,54,37,33,39,39,72,71,43,76,73,45,69,42,66,36,69,36,92,48,74,93,78,26,42,47,36,48,73,49,65,33,60,42,58,69,29,42,37,64,23,36,30,86,75,35,96,57,64,128,120,70,41,56,29,37,34,36,35,35,34,36,36,40,52,83,50,87,84,56,74,60,36,32,37,41,35,38,31,39,38,70,23,78,40,71,68,54,37,45,52,50,49,50,52,55,48,58,67,63,42,47,71,46,66,49,96,88,66,47,54,37,34,39,39,73,73,43,76,72,46,70,43,67,36,70,36,93,49,73,92,77,26,42,47,36,50,72,49,64,33,60,42,59,69,27,41,37,64,24,36,30,86,72,36,96,57,65,128

Foldseek 3Di:
DWFKKWWWWKKWKDFPDPPDDIDMDIDIDIDTDPDQVRVQVVVVVVQQVPWDWDADPVRTIMTIGTPGTPDMGTAPDRDPVVPDGGDDDDDDCVVVVQVNDLVNDPHHD/DWFKKWWWWKKWKDFPDPPDDIDMDIDIDIDTDPDQVRVQVVVVVVQQVPWDWDADPVRIIMTIGTPGTPDMGTAPDRDPVVPDGGDDDDDDCVVVVQVNDLVNDPHHD

Nearest PDB structures (foldseek):
  5t2a-assembly1_Q  TM=2.940E-01  e=6.235E+00  Leishmania donovani
  7qxs-assembly1_A  TM=3.148E-01  e=6.956E+00  Homo sapiens
  3sma-assembly2_C  TM=2.383E-01  e=8.657E+00  Streptomyces rubellomurinus
  7qxs-assembly1_A  TM=3.653E-01  e=8.232E+00  Homo sapiens
  5t2a-assembly1_Q  TM=2.939E-01  e=6.264E+00  Leishmania donovani